Protein AF-A0A350IVT2-F1 (afdb_monomer)

Radius of gyration: 20.06 Å; Cα contacts (8 Å, |Δi|>4): 566; chains: 1; bounding box: 50×45×53 Å

pLDDT: mean 71.03, std 15.54, range [31.0, 95.56]

Mean predicted aligned error: 15.44 Å

Nearest PDB structures (foldseek):
  6w5v-assembly1_D  TM=5.282E-01  e=2.264E-02  Homo sapiens
  2f1e-assembly1_A  TM=5.354E-01  e=1.367E-01  Xanthomonas citri
  1tza-assembly1_A  TM=5.215E-01  e=1.732E-01  Shewanella oneidensis MR-1
  1tza-assembly1_B  TM=4.235E-01  e=5.060E-02  Shewanella oneidensis MR-1
  5hdw-assembly1_A  TM=3.625E-01  e=3.203E-01  Homo sapiens

Foldseek 3Di:
DKDKDKDKADDPDQDKFKFWLAKDKWFAAPVRHTDDAAAQAADGRADIDIDHPQFAIKMKMKMKPQCPQDHDTQKMWIQGPVRDIDIDGDDDDPDDPDPPNDVDHSVPMHMDMYIDTDDDPPPPPPQQAQPQKAKEKAADDAAEAQDKGKIKIKIFHQAQAFADCPVFWKKWKAWGPDHNGIDIDTDPVVPDDTAGHRGMDMDIDIGHHHNPDDWDKTKIKMATPNYPRHIYIDIHTYD

Structure (mmCIF, N/CA/C/O backbone):
data_AF-A0A350IVT2-F1
#
_entry.id   AF-A0A350IVT2-F1
#
loop_
_atom_site.group_PDB
_atom_site.id
_atom_site.type_symbol
_atom_site.label_atom_id
_atom_site.label_alt_id
_atom_site.label_comp_id
_atom_site.label_asym_id
_atom_site.label_entity_id
_atom_site.label_seq_id
_atom_site.pdbx_PDB_ins_code
_atom_site.Cartn_x
_atom_site.Cartn_y
_atom_site.Cartn_z
_atom_site.occupancy
_atom_site.B_iso_or_equiv
_atom_site.auth_seq_id
_atom_site.auth_comp_id
_atom_site.auth_asym_id
_atom_site.auth_atom_id
_atom_site.pdbx_PDB_model_num
ATOM 1 N N . GLY A 1 1 ? -13.891 12.936 -1.058 1.00 52.69 1 GLY A N 1
ATOM 2 C CA . GLY A 1 1 ? -12.906 13.650 -0.213 1.00 52.69 1 GLY A CA 1
ATOM 3 C C . GLY A 1 1 ? -13.077 13.285 1.245 1.00 52.69 1 GLY A C 1
ATOM 4 O O . GLY A 1 1 ? -13.888 12.408 1.523 1.00 52.69 1 GLY A O 1
ATOM 5 N N . SER A 1 2 ? -12.267 13.868 2.135 1.00 55.94 2 SER A N 1
ATOM 6 C CA . SER A 1 2 ? -11.874 13.171 3.371 1.00 55.94 2 SER A CA 1
ATOM 7 C C . SER A 1 2 ? -12.128 13.950 4.664 1.00 55.94 2 SER A C 1
ATOM 9 O O . SER A 1 2 ? -11.976 15.168 4.682 1.00 55.94 2 SER A O 1
ATOM 11 N N . GLU A 1 3 ? -12.438 13.232 5.744 1.00 65.06 3 GLU A N 1
ATOM 12 C CA . GLU A 1 3 ? -12.527 13.740 7.121 1.00 65.06 3 GLU A CA 1
ATOM 13 C C . GLU A 1 3 ? -11.536 12.992 8.027 1.00 65.06 3 GLU A C 1
ATOM 15 O O . GLU A 1 3 ? -11.288 11.799 7.828 1.00 65.06 3 GLU A O 1
ATOM 20 N N . TYR A 1 4 ? -10.955 13.691 9.007 1.00 65.25 4 TYR A N 1
ATOM 21 C CA . TYR A 1 4 ? -9.953 13.148 9.924 1.00 65.25 4 TYR A CA 1
ATOM 22 C C . TYR A 1 4 ? -10.413 13.242 11.378 1.00 65.25 4 TYR A C 1
ATOM 24 O O . TYR A 1 4 ? -10.786 14.307 11.861 1.00 65.25 4 TYR A O 1
ATOM 32 N N . PHE A 1 5 ? -10.270 12.139 12.106 1.00 70.25 5 PHE A N 1
ATOM 33 C CA . PHE A 1 5 ? -10.519 12.043 13.540 1.00 70.25 5 PHE A CA 1
ATOM 34 C C . PHE A 1 5 ? -9.245 11.595 14.243 1.00 70.25 5 PHE A C 1
ATOM 36 O O . PHE A 1 5 ? -8.491 10.785 13.705 1.00 70.25 5 PHE A O 1
ATOM 43 N N . GLY A 1 6 ? -8.985 12.116 15.440 1.00 64.06 6 GLY A N 1
ATOM 44 C CA . GLY A 1 6 ? -7.752 11.837 16.168 1.00 64.06 6 GLY A CA 1
ATOM 45 C C . GLY A 1 6 ? -7.983 11.594 17.651 1.00 64.06 6 GLY A C 1
ATOM 46 O O . GLY A 1 6 ? -8.906 12.153 18.241 1.00 64.06 6 GLY A O 1
ATOM 47 N N . ALA A 1 7 ? -7.129 10.771 18.252 1.00 64.56 7 ALA A N 1
ATOM 48 C CA . ALA A 1 7 ? -7.101 10.544 19.689 1.00 64.56 7 ALA A CA 1
ATOM 49 C C . ALA A 1 7 ? -5.708 10.158 20.175 1.00 64.56 7 ALA A C 1
ATOM 51 O O . ALA A 1 7 ? -4.862 9.733 19.392 1.00 64.56 7 ALA A O 1
ATOM 52 N N . THR A 1 8 ? -5.500 10.263 21.483 1.00 66.19 8 THR A N 1
ATOM 53 C CA . THR A 1 8 ? -4.233 9.923 22.128 1.00 66.19 8 THR A CA 1
ATOM 54 C C . THR A 1 8 ? -4.459 8.813 23.149 1.00 66.19 8 THR A C 1
ATOM 56 O O . THR A 1 8 ? -5.355 8.912 23.986 1.00 66.19 8 THR A O 1
ATOM 59 N N . VAL A 1 9 ? -3.645 7.761 23.084 1.00 66.38 9 VAL A N 1
ATOM 60 C CA . VAL A 1 9 ? -3.648 6.611 23.989 1.00 66.38 9 VAL A CA 1
ATOM 61 C C . VAL A 1 9 ? -2.390 6.646 24.841 1.00 66.38 9 VAL A C 1
ATOM 63 O O . VAL A 1 9 ? -1.272 6.568 24.335 1.00 66.38 9 VAL A O 1
ATOM 66 N N . SER A 1 10 ? -2.585 6.718 26.151 1.00 65.38 10 SER A N 1
ATOM 67 C CA . SER A 1 10 ? -1.511 6.678 27.142 1.00 65.38 10 SER A CA 1
ATOM 68 C C . SER A 1 10 ? -1.603 5.393 27.957 1.00 65.38 10 SER A C 1
ATOM 70 O O . SER A 1 10 ? -2.698 4.899 28.229 1.00 65.38 10 SER A O 1
ATOM 72 N N . LEU A 1 11 ? -0.460 4.876 28.401 1.00 64.88 11 LEU A N 1
ATOM 73 C CA . LEU A 1 11 ? -0.422 3.789 29.373 1.00 64.88 11 LEU A CA 1
ATOM 74 C C . LEU A 1 11 ? -0.928 4.261 30.739 1.00 64.88 11 LEU A C 1
ATOM 76 O O . LEU A 1 11 ? -0.386 5.197 31.320 1.00 64.88 11 LEU A O 1
ATOM 80 N N . GLY A 1 12 ? -1.957 3.588 31.255 1.00 63.94 12 GLY A N 1
ATOM 81 C CA . GLY A 1 12 ? -2.471 3.799 32.613 1.00 63.94 12 GLY A CA 1
ATOM 82 C C . GLY A 1 12 ? -1.804 2.922 33.680 1.00 63.94 12 GLY A C 1
ATOM 83 O O . GLY A 1 12 ? -2.096 3.080 34.863 1.00 63.94 12 GLY A O 1
ATOM 84 N N . SER A 1 13 ? -0.937 1.985 33.284 1.00 63.47 13 SER A N 1
ATOM 85 C CA . SER A 1 13 ? -0.243 1.044 34.172 1.00 63.47 13 SER A CA 1
ATOM 86 C C . SER A 1 13 ? 1.205 0.811 33.717 1.00 63.47 13 SER A C 1
ATOM 88 O O . SER A 1 13 ? 1.621 1.284 32.662 1.00 63.47 13 SER A O 1
ATOM 90 N N . SER A 1 14 ? 1.990 0.084 34.519 1.00 59.75 14 SER A N 1
ATOM 91 C CA . SER A 1 14 ? 3.377 -0.292 34.198 1.00 59.75 14 SER A CA 1
ATOM 92 C C . SER A 1 14 ? 3.497 -1.495 33.253 1.00 59.75 14 SER A C 1
ATOM 94 O O . SER A 1 14 ? 4.607 -1.865 32.870 1.00 59.75 14 SER A O 1
ATOM 96 N N . SER A 1 15 ? 2.381 -2.131 32.892 1.00 59.56 15 SER A N 1
ATOM 97 C CA . SER A 1 15 ? 2.355 -3.296 32.006 1.00 59.56 15 SER A CA 1
ATOM 98 C C . SER A 1 15 ? 2.425 -2.864 30.544 1.00 59.56 15 SER A C 1
ATOM 100 O O . SER A 1 15 ? 1.773 -1.901 30.157 1.00 59.56 15 SER A O 1
ATOM 102 N N . THR A 1 16 ? 3.183 -3.580 29.714 1.00 61.41 16 THR A N 1
ATOM 103 C CA . THR A 1 16 ? 3.244 -3.299 28.273 1.00 61.41 16 THR A CA 1
ATOM 104 C C . THR A 1 16 ? 1.882 -3.509 27.619 1.00 61.41 16 THR A C 1
ATOM 106 O O . THR A 1 16 ? 1.240 -4.533 27.851 1.00 61.41 16 THR A O 1
ATOM 109 N N . CYS A 1 17 ? 1.465 -2.560 26.781 1.00 60.09 17 CYS A N 1
ATOM 110 C CA . CYS A 1 17 ? 0.208 -2.613 26.037 1.00 60.09 17 CYS A CA 1
ATOM 111 C C . CYS A 1 17 ? 0.505 -2.704 24.540 1.00 60.09 17 CYS A C 1
ATOM 113 O O . CYS A 1 17 ? 1.296 -1.924 24.011 1.00 60.09 17 CYS A O 1
ATOM 115 N N . TRP A 1 18 ? -0.109 -3.671 23.862 1.00 61.34 18 TRP A N 1
ATOM 116 C CA . TRP A 1 18 ? 0.114 -3.915 22.442 1.00 61.34 18 TRP A CA 1
ATOM 117 C C . TRP A 1 18 ? -1.032 -3.344 21.606 1.00 61.34 18 TRP A C 1
ATOM 119 O O . TRP A 1 18 ? -2.196 -3.705 21.788 1.00 61.34 18 TRP A O 1
ATOM 129 N N . LEU A 1 19 ? -0.693 -2.458 20.673 1.00 64.56 19 LEU A N 1
ATOM 130 C CA . LEU A 1 19 ? -1.610 -1.902 19.689 1.00 64.56 19 LEU A CA 1
ATOM 131 C C . LEU A 1 19 ? -1.408 -2.622 18.347 1.00 64.56 19 LEU A C 1
ATOM 133 O O . LEU A 1 19 ? -0.273 -2.709 17.861 1.00 64.56 19 LEU A O 1
ATOM 137 N N . PRO A 1 20 ? -2.486 -3.128 17.728 1.00 59.03 20 PRO A N 1
ATOM 138 C CA . PRO A 1 20 ? -2.394 -3.902 16.505 1.00 59.03 20 PRO A CA 1
ATOM 139 C C . PRO A 1 20 ? -2.013 -2.992 15.340 1.00 59.03 20 PRO A C 1
ATOM 141 O O . PRO A 1 20 ? -2.364 -1.815 15.315 1.00 59.03 20 PRO A O 1
ATOM 144 N N . GLY A 1 21 ? -1.339 -3.553 14.338 1.00 55.50 21 GLY A N 1
ATOM 145 C CA . GLY A 1 21 ? -1.034 -2.814 13.112 1.00 55.50 21 GLY A CA 1
ATOM 146 C C . GLY A 1 21 ? -2.248 -2.561 12.208 1.00 55.50 21 GLY A C 1
ATOM 147 O O . GLY A 1 21 ? -2.212 -1.694 11.339 1.00 55.50 21 GLY A O 1
ATOM 148 N N . SER A 1 22 ? -3.336 -3.302 12.439 1.00 61.44 22 SER A N 1
ATOM 149 C CA . SER A 1 22 ? -4.592 -3.283 11.681 1.00 61.44 22 SER A CA 1
ATOM 150 C C . SER A 1 22 ? -5.815 -3.091 12.598 1.00 61.44 22 SER A C 1
ATOM 152 O O . SER A 1 22 ? -6.666 -3.980 12.692 1.00 61.44 22 SER A O 1
ATOM 154 N N . PRO A 1 23 ? -5.928 -1.969 13.333 1.00 66.00 23 PRO A N 1
ATOM 155 C CA . PRO A 1 23 ? -7.084 -1.744 14.196 1.00 66.00 23 PRO A CA 1
ATOM 156 C C . PRO A 1 23 ? -8.367 -1.628 13.358 1.00 66.00 23 PRO A C 1
ATOM 158 O O . PRO A 1 23 ? -8.420 -0.918 12.352 1.00 66.00 23 PRO A O 1
ATOM 161 N N . GLN A 1 24 ? -9.415 -2.323 13.795 1.00 72.56 24 GLN A N 1
ATOM 162 C CA . GLN A 1 24 ? -10.740 -2.245 13.182 1.00 72.56 24 GLN A CA 1
ATOM 163 C C . GLN A 1 24 ? -11.532 -1.104 13.819 1.00 72.56 24 GLN A C 1
ATOM 165 O O . GLN A 1 24 ? -11.495 -0.938 15.040 1.00 72.56 24 GLN A O 1
ATOM 170 N N . ALA A 1 25 ? -12.247 -0.332 12.999 1.00 76.06 25 ALA A N 1
ATOM 171 C CA . ALA A 1 25 ? -13.091 0.765 13.450 1.00 76.06 25 ALA A CA 1
ATOM 172 C C . ALA A 1 25 ? -14.561 0.448 13.180 1.00 76.06 25 ALA A C 1
ATOM 174 O O . ALA A 1 25 ? -14.928 -0.075 12.132 1.00 76.06 25 ALA A O 1
ATOM 175 N N . THR A 1 26 ? -15.411 0.808 14.130 1.00 79.88 26 THR A N 1
ATOM 176 C CA . THR A 1 26 ? -16.865 0.807 13.974 1.00 79.88 26 THR A CA 1
ATOM 177 C C . THR A 1 26 ? -17.380 2.221 14.185 1.00 79.88 26 THR A C 1
ATOM 179 O O . THR A 1 26 ? -16.836 2.970 14.998 1.00 79.88 26 THR A O 1
ATOM 182 N N . PHE A 1 27 ? -18.418 2.595 13.442 1.00 81.31 27 PHE A N 1
ATOM 183 C CA . PHE A 1 27 ? -18.922 3.964 13.383 1.00 81.31 27 PHE A CA 1
ATOM 184 C C . PHE A 1 27 ? -20.376 4.007 13.824 1.00 81.31 27 PHE A C 1
ATOM 186 O O . PHE A 1 27 ? -21.148 3.092 13.532 1.00 81.31 27 PHE A O 1
ATOM 193 N N . ALA A 1 28 ? -20.762 5.083 14.500 1.00 79.69 28 ALA A N 1
ATOM 194 C CA . ALA A 1 28 ? -22.141 5.328 14.887 1.00 79.69 28 ALA A CA 1
ATOM 195 C C . ALA A 1 28 ? -22.524 6.795 14.686 1.00 79.69 28 ALA A C 1
ATOM 197 O O . ALA A 1 28 ? -21.697 7.699 14.837 1.00 79.69 28 ALA A O 1
ATOM 198 N N . ASN A 1 29 ? -23.795 7.033 14.370 1.00 80.06 29 ASN A N 1
ATOM 199 C CA . ASN A 1 29 ? -24.372 8.375 14.330 1.00 80.06 29 ASN A CA 1
ATOM 200 C C . ASN A 1 29 ? -24.739 8.874 15.748 1.00 80.06 29 ASN A C 1
ATOM 202 O O . ASN A 1 29 ? -24.552 8.177 16.748 1.00 80.06 29 ASN A O 1
ATOM 206 N N . ALA A 1 30 ? -25.308 10.079 15.845 1.00 77.88 30 ALA A N 1
ATOM 207 C CA . ALA A 1 30 ? -25.683 10.689 17.127 1.00 77.88 30 ALA A CA 1
ATOM 208 C C . ALA A 1 30 ? -26.761 9.912 17.914 1.00 77.88 30 ALA A C 1
ATOM 210 O O . ALA A 1 30 ? -26.836 10.050 19.133 1.00 77.88 30 ALA A O 1
ATOM 211 N N . SER A 1 31 ? -27.575 9.084 17.246 1.00 80.69 31 SER A N 1
ATOM 212 C CA . SER A 1 31 ? -28.553 8.199 17.896 1.00 80.69 31 SER A CA 1
ATOM 213 C C . SER A 1 31 ? -27.966 6.848 18.318 1.00 80.69 31 SER A C 1
ATOM 215 O O . SER A 1 31 ? -28.698 6.009 18.839 1.00 80.69 31 SER A O 1
ATOM 217 N N . GLY A 1 32 ? -26.667 6.615 18.096 1.00 75.81 32 GLY A N 1
ATOM 218 C CA . GLY A 1 32 ? -26.006 5.337 18.368 1.00 75.81 32 GLY A CA 1
ATOM 219 C C . GLY A 1 32 ? -26.277 4.260 17.314 1.00 75.81 32 GLY A C 1
ATOM 220 O O . GLY A 1 32 ? -25.958 3.095 17.532 1.00 75.81 32 GLY A O 1
ATOM 221 N N . THR A 1 33 ? -26.868 4.621 16.174 1.00 80.25 33 THR A N 1
ATOM 222 C CA . THR A 1 33 ? -27.116 3.695 15.066 1.00 80.25 33 THR A CA 1
ATOM 223 C C . THR A 1 33 ? -25.805 3.417 14.327 1.00 80.25 33 THR A C 1
ATOM 225 O O . THR A 1 33 ? -25.130 4.383 13.954 1.00 80.25 33 THR A O 1
ATOM 228 N N . PRO A 1 34 ? -25.448 2.142 14.081 1.00 78.50 34 PRO A N 1
ATOM 229 C CA . PRO A 1 34 ? -24.250 1.795 13.327 1.00 78.50 34 PRO A CA 1
ATOM 230 C C . PRO A 1 34 ? -24.260 2.388 11.914 1.00 78.50 34 PRO A C 1
ATOM 232 O O . PRO A 1 34 ? -25.269 2.310 11.211 1.00 78.50 34 PRO A O 1
ATOM 235 N N . ILE A 1 35 ? -23.125 2.942 11.495 1.00 78.25 35 ILE A N 1
ATOM 236 C CA . ILE A 1 35 ? -22.852 3.355 10.117 1.00 78.25 35 ILE A CA 1
ATOM 237 C C . ILE A 1 35 ? -21.869 2.338 9.541 1.00 78.25 35 ILE A C 1
ATOM 239 O O . ILE A 1 35 ? -20.803 2.102 10.111 1.00 78.25 35 ILE A O 1
ATOM 243 N N . VAL A 1 36 ? -22.234 1.720 8.421 1.00 78.56 36 VAL A N 1
ATOM 244 C CA . VAL A 1 36 ? -21.360 0.770 7.730 1.00 78.56 36 VAL A CA 1
ATOM 245 C C . VAL A 1 36 ? -20.452 1.555 6.796 1.00 78.56 36 VAL A C 1
ATOM 247 O O . VAL A 1 36 ? -20.926 2.194 5.862 1.00 78.56 36 VAL A O 1
ATOM 250 N N . ILE A 1 37 ? -19.154 1.507 7.074 1.00 76.00 37 ILE A N 1
ATOM 251 C CA . ILE A 1 37 ? -18.099 2.090 6.247 1.00 76.00 37 ILE A CA 1
ATOM 252 C C . ILE A 1 37 ? -17.067 0.989 6.067 1.00 76.00 37 ILE A C 1
ATOM 254 O O . ILE A 1 37 ? -16.640 0.386 7.055 1.00 76.00 37 ILE A O 1
ATOM 258 N N . ALA A 1 38 ? -16.694 0.690 4.827 1.00 72.31 38 ALA A N 1
ATOM 259 C CA . ALA A 1 38 ? -15.697 -0.338 4.575 1.00 72.31 38 ALA A CA 1
ATOM 260 C C . ALA A 1 38 ? -14.317 0.158 5.026 1.00 72.31 38 ALA A C 1
ATOM 262 O O . ALA A 1 38 ? -13.971 1.323 4.826 1.00 72.31 38 ALA A O 1
ATOM 263 N N . ALA A 1 39 ? -13.499 -0.711 5.619 1.00 65.69 39 ALA A N 1
ATOM 264 C CA . ALA A 1 39 ? -12.079 -0.404 5.733 1.00 65.69 39 ALA A CA 1
ATOM 265 C C . ALA A 1 39 ? -11.533 -0.239 4.314 1.00 65.69 39 ALA A C 1
ATOM 267 O O . ALA A 1 39 ? -11.861 -1.039 3.436 1.00 65.69 39 ALA A O 1
ATOM 268 N N . ILE A 1 40 ? -10.704 0.776 4.074 1.00 62.06 40 ILE A N 1
ATOM 269 C CA . ILE A 1 40 ? -9.947 0.837 2.837 1.00 62.06 40 ILE A CA 1
ATOM 270 C C . ILE A 1 40 ? -9.103 -0.426 2.817 1.00 62.06 40 ILE A C 1
ATOM 272 O O . ILE A 1 40 ? -8.276 -0.678 3.705 1.00 62.06 40 ILE A O 1
ATOM 276 N N . SER A 1 41 ? -9.403 -1.277 1.847 1.00 41.09 41 SER A N 1
ATOM 277 C CA . SER A 1 41 ? -8.684 -2.522 1.760 1.00 41.09 41 SER A CA 1
ATOM 278 C C . SER A 1 41 ? -7.237 -2.190 1.456 1.00 41.09 41 SER A C 1
ATOM 280 O O . SER A 1 41 ? -6.926 -1.541 0.456 1.00 41.09 41 SER A O 1
ATOM 282 N N . GLY A 1 42 ? -6.365 -2.585 2.378 1.00 39.31 42 GLY A N 1
ATOM 283 C CA . GLY A 1 42 ? -4.950 -2.449 2.165 1.00 39.31 42 GLY A CA 1
ATOM 284 C C . GLY A 1 42 ? -4.353 -1.046 2.319 1.00 39.31 42 GLY A C 1
ATOM 285 O O . GLY A 1 42 ? -3.345 -0.702 1.700 1.00 39.31 42 GLY A O 1
ATOM 286 N N . ALA A 1 43 ? -4.929 -0.221 3.189 1.00 42.25 43 ALA A N 1
ATOM 287 C CA . ALA A 1 43 ? -4.154 0.876 3.754 1.00 42.25 43 ALA A CA 1
ATOM 288 C C . ALA A 1 43 ? -2.846 0.364 4.391 1.00 42.25 43 ALA A C 1
ATOM 290 O O . ALA A 1 43 ? -2.821 -0.768 4.886 1.00 42.25 43 ALA A O 1
ATOM 291 N N . PRO A 1 44 ? -1.784 1.195 4.446 1.00 42.75 44 PRO A N 1
ATOM 292 C CA . PRO A 1 44 ? -0.590 0.861 5.208 1.00 42.75 44 PRO A CA 1
ATOM 293 C C . PRO A 1 44 ? -0.999 0.471 6.626 1.00 42.75 44 PRO A C 1
ATOM 295 O O . PRO A 1 44 ? -1.543 1.284 7.377 1.00 42.75 44 PRO A O 1
ATOM 298 N N . LEU A 1 45 ? -0.747 -0.791 6.974 1.00 47.53 45 LEU A N 1
ATOM 299 C CA . LEU A 1 45 ? -0.836 -1.230 8.353 1.00 47.53 45 LEU A CA 1
ATOM 300 C C . LEU A 1 45 ? 0.142 -0.373 9.146 1.00 47.53 45 LEU A C 1
ATOM 302 O O . LEU A 1 45 ? 1.305 -0.217 8.764 1.00 47.53 45 LEU A O 1
ATOM 306 N N . SER A 1 46 ? -0.334 0.202 10.243 1.00 49.53 46 SER A N 1
ATOM 307 C CA . SER A 1 46 ? 0.582 0.812 11.199 1.00 49.53 46 SER A CA 1
ATOM 308 C C . SER A 1 46 ? 1.532 -0.285 11.671 1.00 49.53 46 SER A C 1
ATOM 310 O O . SER A 1 46 ? 1.114 -1.436 11.813 1.00 49.53 46 SER A O 1
ATOM 312 N N . GLN A 1 47 ? 2.812 0.008 11.901 1.00 53.69 47 GLN A N 1
ATOM 313 C CA . GLN A 1 47 ? 3.624 -0.994 12.591 1.00 53.69 47 GLN A CA 1
ATOM 314 C C . GLN A 1 47 ? 2.977 -1.266 13.955 1.00 53.69 47 GLN A C 1
ATOM 316 O O . GLN A 1 47 ? 2.549 -0.307 14.604 1.00 53.69 47 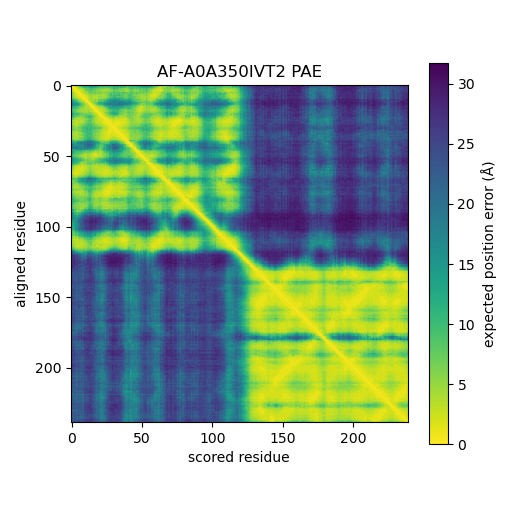GLN A O 1
ATOM 321 N N . PRO A 1 48 ? 2.849 -2.536 14.387 1.00 58.19 48 PRO A N 1
ATOM 322 C CA . PRO A 1 48 ? 2.321 -2.832 15.706 1.00 58.19 48 PRO A CA 1
ATOM 323 C C . PRO A 1 48 ? 3.111 -2.052 16.754 1.00 58.19 48 PRO A C 1
ATOM 325 O O . PRO A 1 48 ? 4.336 -2.156 16.827 1.00 58.19 48 PRO A O 1
ATOM 328 N N . VAL A 1 49 ? 2.414 -1.247 17.546 1.00 62.16 49 VAL A N 1
ATOM 329 C CA . VAL A 1 49 ? 3.051 -0.404 18.555 1.00 62.16 49 VAL A CA 1
ATOM 330 C C . VAL A 1 49 ? 2.981 -1.133 19.882 1.00 62.16 49 VAL A C 1
ATOM 332 O O . VAL A 1 49 ? 1.901 -1.474 20.354 1.00 62.16 49 VAL A O 1
ATOM 335 N N . THR A 1 50 ? 4.128 -1.322 20.526 1.00 64.69 50 THR A N 1
ATOM 336 C CA . THR A 1 50 ? 4.152 -1.707 21.939 1.00 64.69 50 THR A CA 1
ATOM 337 C C . THR A 1 50 ? 4.336 -0.448 22.766 1.00 64.69 50 THR A C 1
ATOM 339 O O . THR A 1 50 ? 5.396 0.171 22.735 1.00 64.69 50 THR A O 1
ATOM 342 N N . LEU A 1 51 ? 3.299 -0.058 23.498 1.00 64.25 51 LEU A N 1
ATOM 343 C CA . LEU A 1 51 ? 3.413 0.963 24.521 1.00 64.25 51 LEU A CA 1
ATOM 344 C C . LEU A 1 51 ? 4.103 0.350 25.741 1.00 64.25 51 LEU A C 1
ATOM 346 O O . LEU A 1 51 ? 3.697 -0.703 26.243 1.00 64.25 51 LEU A O 1
ATOM 350 N N . SER A 1 52 ? 5.124 1.037 26.243 1.00 64.50 52 SER A N 1
ATOM 351 C CA . SER A 1 52 ? 5.800 0.739 27.506 1.00 64.50 52 SER A CA 1
ATOM 352 C C . SER A 1 52 ? 5.969 2.023 28.324 1.00 64.50 52 SER A C 1
ATOM 354 O O . SER A 1 52 ? 5.746 3.114 27.806 1.00 64.50 52 SER A O 1
ATOM 356 N N . ALA A 1 53 ? 6.389 1.924 29.587 1.00 61.00 53 ALA A N 1
ATOM 357 C CA . ALA A 1 53 ? 6.582 3.096 30.448 1.00 61.00 53 ALA A CA 1
ATOM 358 C C . ALA A 1 53 ? 7.571 4.153 29.887 1.00 61.00 53 ALA A C 1
ATOM 360 O O . ALA A 1 53 ? 7.553 5.286 30.359 1.00 61.00 53 ALA A O 1
ATOM 361 N N . GLY A 1 54 ? 8.411 3.801 28.900 1.00 58.12 54 GLY A N 1
ATOM 362 C CA . GLY A 1 54 ? 9.314 4.727 28.191 1.00 58.12 54 GLY A CA 1
ATOM 363 C C . GLY A 1 54 ? 8.793 5.232 26.838 1.00 58.12 54 GLY A C 1
ATOM 364 O O . GLY A 1 54 ? 9.223 6.274 26.353 1.00 58.12 54 GLY A O 1
ATOM 365 N N . THR A 1 55 ? 7.816 4.543 26.249 1.00 58.88 55 THR A N 1
ATOM 366 C CA . THR A 1 55 ? 7.232 4.885 24.949 1.00 58.88 55 THR A CA 1
ATOM 367 C C . THR A 1 55 ? 6.110 5.891 25.194 1.00 58.88 55 THR A C 1
ATOM 369 O O . THR A 1 55 ? 5.077 5.536 25.758 1.00 58.88 55 THR A O 1
ATOM 372 N N . GLY A 1 56 ? 6.318 7.162 24.842 1.00 63.41 56 GLY A N 1
ATOM 373 C CA . GLY A 1 56 ? 5.311 8.218 25.005 1.00 63.41 56 GLY A CA 1
ATOM 374 C C . GLY A 1 56 ? 3.935 7.865 24.404 1.00 63.41 56 GLY A C 1
ATOM 375 O O . GLY A 1 56 ? 3.783 6.869 23.695 1.00 63.41 56 GLY A O 1
ATOM 376 N N . PRO A 1 57 ? 2.897 8.674 24.665 1.00 68.00 57 PRO A N 1
ATOM 377 C CA . PRO A 1 57 ? 1.520 8.304 24.338 1.00 68.00 57 PRO A CA 1
ATOM 378 C C . PRO A 1 57 ? 1.292 8.147 22.827 1.00 68.00 57 PRO A C 1
ATOM 380 O O . PRO A 1 57 ? 1.595 9.066 22.075 1.00 68.00 57 PRO A O 1
ATOM 383 N N . ALA A 1 58 ? 0.713 7.033 22.369 1.00 68.38 58 ALA A N 1
ATOM 384 C CA . ALA A 1 58 ? 0.394 6.824 20.954 1.00 68.38 58 ALA A CA 1
ATOM 385 C C . ALA A 1 58 ? -0.712 7.773 20.474 1.00 68.38 58 ALA A C 1
ATOM 387 O O . ALA A 1 58 ? -1.720 7.964 21.142 1.00 68.38 58 ALA A O 1
ATOM 388 N N . SER A 1 59 ? -0.559 8.321 19.277 1.00 69.38 59 SER A N 1
ATOM 389 C CA . SER A 1 59 ? -1.605 9.015 18.529 1.00 69.38 59 SER A CA 1
ATOM 390 C C . SER A 1 59 ? -2.288 8.046 17.571 1.00 69.38 59 SER A C 1
ATOM 392 O O . SER A 1 59 ? -1.625 7.308 16.846 1.00 69.38 59 SER A O 1
ATOM 394 N N . ILE A 1 60 ? -3.613 8.076 17.545 1.00 70.06 60 ILE A N 1
ATOM 395 C CA . ILE A 1 60 ? -4.452 7.342 16.605 1.00 70.06 60 ILE A CA 1
ATOM 396 C C . ILE A 1 60 ? -5.137 8.353 15.697 1.00 70.06 60 ILE A C 1
ATOM 398 O O . ILE A 1 60 ? -5.674 9.350 16.177 1.00 70.06 60 ILE A O 1
ATOM 402 N N . ARG A 1 61 ? -5.138 8.089 14.391 1.00 71.19 61 ARG A N 1
ATOM 403 C CA . ARG A 1 61 ? -5.831 8.879 13.373 1.00 71.19 61 ARG A CA 1
ATOM 404 C C . ARG A 1 61 ? -6.752 7.973 12.568 1.00 71.19 61 ARG A C 1
ATOM 406 O O . ARG A 1 61 ? -6.304 6.956 12.059 1.00 71.19 61 ARG A O 1
ATOM 413 N N . VAL A 1 62 ? -8.008 8.362 12.408 1.00 71.44 62 VAL A N 1
ATOM 414 C CA . VAL A 1 62 ? -8.964 7.724 11.499 1.00 71.44 62 VAL A CA 1
ATOM 415 C C . VAL A 1 62 ? -9.249 8.701 10.372 1.00 71.44 62 VAL A C 1
ATOM 417 O O . VAL A 1 62 ? -9.610 9.843 10.638 1.00 71.44 62 VAL A O 1
ATOM 420 N N . GLN A 1 63 ? -9.072 8.279 9.127 1.00 73.94 63 GLN A N 1
ATOM 421 C CA . GLN A 1 63 ? -9.489 9.041 7.955 1.00 73.94 63 GLN A CA 1
ATOM 422 C C . GLN A 1 63 ? -10.655 8.318 7.298 1.00 73.94 63 GLN A C 1
ATOM 424 O O . GLN A 1 63 ? -10.552 7.120 7.053 1.00 73.94 63 GLN A O 1
ATOM 429 N N . ILE A 1 64 ? -11.720 9.044 6.975 1.00 72.38 64 ILE A N 1
ATOM 430 C CA . ILE A 1 64 ? -12.844 8.542 6.179 1.00 72.38 64 ILE A CA 1
ATOM 431 C C . ILE A 1 64 ? -12.844 9.292 4.850 1.00 72.38 64 ILE A C 1
ATOM 433 O O . ILE A 1 64 ? -12.768 10.517 4.849 1.00 72.38 64 ILE A O 1
ATOM 437 N N . SER A 1 65 ? -12.919 8.574 3.734 1.00 68.94 65 SER A N 1
ATOM 438 C CA . SER A 1 65 ? -12.999 9.121 2.377 1.00 68.94 65 SER A CA 1
ATOM 439 C C . SER A 1 65 ? -14.388 8.876 1.781 1.00 68.94 65 SER A C 1
ATOM 441 O O . SER A 1 65 ? -15.072 7.929 2.156 1.00 68.94 65 SER A O 1
ATOM 443 N N . ASP A 1 66 ? -14.790 9.746 0.853 1.00 65.50 66 ASP A N 1
ATOM 444 C CA . ASP A 1 66 ? -16.016 9.645 0.036 1.00 65.50 66 ASP A CA 1
ATOM 445 C C . ASP A 1 66 ? -17.308 9.552 0.862 1.00 65.50 66 ASP A C 1
ATOM 447 O O . ASP A 1 66 ? -18.274 8.871 0.540 1.00 65.50 66 ASP A O 1
ATOM 451 N N . TYR A 1 67 ? -17.319 10.327 1.948 1.00 67.19 67 TYR A N 1
ATOM 452 C CA . TYR A 1 67 ? -18.301 10.251 3.026 1.00 67.19 67 TYR A CA 1
ATOM 453 C C . TYR A 1 67 ? -19.573 11.100 2.829 1.00 67.19 67 TYR A C 1
ATOM 455 O O . TYR A 1 67 ? -20.466 11.055 3.671 1.00 67.19 67 TYR A O 1
ATOM 463 N N . ALA A 1 68 ? -19.688 11.891 1.753 1.00 64.38 68 ALA A N 1
ATOM 464 C CA . ALA A 1 68 ? -20.732 12.922 1.618 1.00 64.38 68 ALA A CA 1
ATOM 465 C C . ALA A 1 68 ? -22.174 12.372 1.605 1.00 64.38 68 ALA A C 1
ATOM 467 O O . ALA A 1 68 ? -23.115 13.091 1.937 1.00 64.38 68 ALA A O 1
ATOM 468 N N . ALA A 1 69 ? -22.349 11.102 1.237 1.00 66.56 69 ALA A N 1
ATOM 469 C CA . ALA A 1 69 ? -23.637 10.413 1.239 1.00 66.56 69 ALA A CA 1
ATOM 470 C C . ALA A 1 69 ? -23.951 9.677 2.563 1.00 66.56 69 ALA A C 1
ATOM 472 O 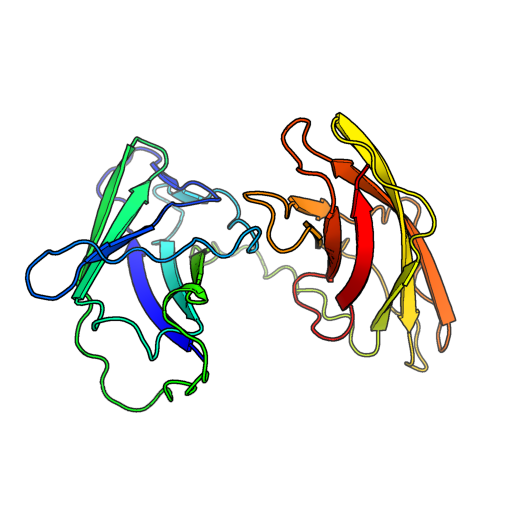O . ALA A 1 69 ? -25.020 9.074 2.680 1.00 66.56 69 ALA A O 1
ATOM 473 N N . LEU A 1 70 ? -23.047 9.702 3.554 1.00 68.06 70 LEU A N 1
ATOM 474 C CA . LEU A 1 70 ? -23.240 9.059 4.856 1.00 68.06 70 LEU A CA 1
ATOM 475 C C . LEU A 1 70 ? -23.895 9.999 5.883 1.00 68.06 70 LEU A C 1
ATOM 477 O O . LEU A 1 70 ? -23.677 11.213 5.852 1.00 68.06 70 LEU A O 1
ATOM 481 N N . PRO A 1 71 ? -24.652 9.456 6.857 1.00 71.75 71 PRO A N 1
ATOM 482 C CA . PRO A 1 71 ? -25.011 10.200 8.058 1.00 71.75 71 PRO A CA 1
ATOM 483 C C . PRO A 1 71 ? -23.755 10.705 8.792 1.00 71.75 71 PRO A C 1
ATOM 485 O O . PRO A 1 71 ? -22.745 9.998 8.803 1.00 71.75 71 PRO A O 1
ATOM 488 N N . PRO A 1 72 ? -23.813 11.865 9.474 1.00 74.81 72 PRO A N 1
ATOM 489 C CA . PRO A 1 72 ? -22.690 12.352 10.268 1.00 74.81 72 PRO A CA 1
ATOM 490 C C . PRO A 1 72 ? -22.241 11.328 11.316 1.00 74.81 72 PRO A C 1
ATOM 492 O O . PRO A 1 72 ? -23.051 10.838 12.114 1.00 74.81 72 PRO A O 1
ATOM 495 N N . VAL A 1 73 ? -20.942 11.030 11.332 1.00 75.38 73 VAL A N 1
ATOM 496 C CA . VAL A 1 73 ? -20.320 10.171 12.344 1.00 75.38 73 VAL A CA 1
ATOM 497 C C . VAL A 1 73 ? -20.243 10.946 13.660 1.00 75.38 73 VAL A C 1
ATOM 499 O O . VAL A 1 73 ? -19.687 12.037 13.714 1.00 75.38 73 VAL A O 1
ATOM 502 N N . ALA A 1 74 ? -20.800 10.385 14.734 1.00 76.44 74 ALA A N 1
ATOM 503 C CA . ALA A 1 74 ? -20.781 10.981 16.075 1.00 76.44 74 ALA A CA 1
ATOM 504 C C . ALA A 1 74 ? -19.989 10.143 17.094 1.00 76.44 74 ALA A C 1
ATOM 506 O O . ALA A 1 74 ? -19.639 10.626 18.174 1.00 76.44 74 ALA A O 1
ATOM 507 N N . GLY A 1 75 ? -19.689 8.887 16.762 1.00 75.00 75 GLY A N 1
ATOM 508 C CA . GLY A 1 75 ? -18.882 8.001 17.588 1.00 75.00 75 GLY A CA 1
ATOM 509 C C . GLY A 1 75 ? -18.075 7.026 16.745 1.00 75.00 75 GLY A C 1
ATOM 510 O O . GLY A 1 75 ? -18.558 6.525 15.729 1.00 75.00 75 GLY A O 1
ATOM 511 N N . ILE A 1 76 ? -16.852 6.757 17.196 1.00 79.81 76 ILE A N 1
ATOM 512 C CA . ILE A 1 76 ? -15.961 5.749 16.621 1.00 79.81 76 ILE A CA 1
ATOM 513 C C . ILE A 1 76 ? -15.549 4.812 17.755 1.00 79.81 76 ILE A C 1
ATOM 515 O O . ILE A 1 76 ? -15.183 5.277 18.831 1.00 79.81 76 ILE A O 1
ATOM 519 N N . SER A 1 77 ? -15.596 3.503 17.535 1.00 79.06 77 SER A N 1
ATOM 520 C CA . SER A 1 77 ? -15.036 2.516 18.461 1.00 79.06 77 SER A CA 1
ATOM 521 C C . SER A 1 77 ? -13.980 1.691 17.747 1.00 79.06 77 SER A C 1
ATOM 523 O O . SER A 1 77 ? -14.244 1.125 16.687 1.00 79.06 77 SER A O 1
ATOM 525 N N . LEU A 1 78 ? -12.791 1.635 18.337 1.00 72.19 78 LEU A N 1
ATOM 526 C CA . LEU A 1 78 ? -11.638 0.911 17.822 1.00 72.19 78 LEU A CA 1
ATOM 527 C C . LEU A 1 78 ? -11.396 -0.337 18.655 1.00 72.19 78 LEU A C 1
ATOM 529 O O . LEU A 1 78 ? -11.264 -0.231 19.872 1.00 72.19 78 LEU A O 1
ATOM 533 N N . THR A 1 79 ? -11.279 -1.492 18.011 1.00 69.12 79 THR A N 1
ATOM 534 C CA . THR A 1 79 ? -10.877 -2.723 18.698 1.00 69.12 79 THR A CA 1
ATOM 535 C C . THR A 1 79 ? -9.356 -2.824 18.716 1.00 69.12 79 THR A C 1
ATOM 537 O O . THR A 1 79 ? -8.703 -2.825 17.669 1.00 69.12 79 THR A O 1
ATOM 540 N N . LEU A 1 80 ? -8.795 -2.875 19.922 1.00 66.12 80 LEU A N 1
ATOM 541 C CA . LEU A 1 80 ? -7.370 -3.036 20.171 1.00 66.12 80 LEU A CA 1
ATOM 542 C C . LEU A 1 80 ? -6.989 -4.523 20.179 1.00 66.12 80 LEU A C 1
ATOM 544 O O . LEU A 1 80 ? -7.831 -5.418 20.149 1.00 66.12 80 LEU A O 1
ATOM 548 N N . GLY A 1 81 ? -5.688 -4.793 20.187 1.00 54.91 81 GLY A N 1
ATOM 549 C CA . GLY A 1 81 ? -5.134 -6.124 19.963 1.00 54.91 81 GLY A CA 1
ATOM 550 C C . GLY A 1 81 ? -5.351 -7.110 21.112 1.00 54.91 81 GLY A C 1
ATOM 551 O O . GLY A 1 81 ? -5.246 -8.316 20.914 1.00 54.91 81 GLY A O 1
ATOM 552 N N . ASP A 1 82 ? -5.694 -6.600 22.292 1.00 59.00 82 ASP A N 1
ATOM 553 C CA . ASP A 1 82 ? -6.127 -7.361 23.466 1.00 59.00 82 ASP A CA 1
ATOM 554 C C . ASP A 1 82 ? -7.654 -7.582 23.512 1.00 59.00 82 ASP A C 1
ATOM 556 O O . ASP A 1 82 ? -8.174 -8.147 24.474 1.00 59.00 82 ASP A O 1
ATOM 560 N N . GLY A 1 83 ? -8.384 -7.136 22.483 1.00 60.47 83 GLY A N 1
ATOM 561 C CA . GLY A 1 83 ? -9.844 -7.198 22.404 1.00 60.47 83 GLY A CA 1
ATOM 562 C C . GLY A 1 83 ? -10.567 -6.082 23.163 1.00 60.47 83 GLY A C 1
ATOM 563 O O . GLY A 1 83 ? -11.799 -6.054 23.163 1.00 60.47 83 GLY A O 1
ATOM 564 N N . SER A 1 84 ? -9.845 -5.154 23.799 1.00 66.75 84 SER A N 1
ATOM 565 C CA . SER A 1 84 ? -10.451 -3.969 24.408 1.00 66.75 84 SER A CA 1
ATOM 566 C C . SER A 1 84 ? -10.939 -2.982 23.340 1.00 66.75 84 SER A C 1
ATOM 568 O O . SER A 1 84 ? -10.445 -2.961 22.212 1.00 66.75 84 SER A O 1
ATOM 570 N N . ASN A 1 85 ? -11.936 -2.163 23.687 1.00 68.50 85 ASN A N 1
ATOM 571 C CA . ASN A 1 85 ? -12.479 -1.147 22.788 1.00 68.50 85 ASN A CA 1
ATOM 572 C C . ASN A 1 85 ? -12.114 0.257 23.268 1.00 68.50 85 ASN A C 1
ATOM 574 O O . ASN A 1 85 ? -12.432 0.645 24.394 1.00 68.50 85 ASN A O 1
ATOM 578 N N . LEU A 1 86 ? -11.502 1.037 22.383 1.00 70.12 86 LEU A N 1
ATOM 579 C CA . LEU A 1 86 ? -11.259 2.457 22.578 1.00 70.12 86 LEU A CA 1
ATOM 580 C C . LEU A 1 86 ? -12.358 3.261 21.881 1.00 70.12 86 LEU A C 1
ATOM 582 O O . LEU A 1 86 ? -12.442 3.293 20.654 1.00 70.12 86 LEU A O 1
ATOM 586 N N . GLY A 1 87 ? -13.188 3.938 22.672 1.00 70.12 87 GLY A N 1
ATOM 587 C CA . GLY A 1 87 ? -14.206 4.850 22.161 1.00 70.12 87 GLY A CA 1
ATOM 588 C C . GLY A 1 87 ? -13.637 6.245 21.911 1.00 70.12 87 GLY A C 1
ATOM 589 O O . GLY A 1 87 ? -13.163 6.896 22.840 1.00 70.12 87 GLY A O 1
ATOM 590 N N . LEU A 1 88 ? -13.738 6.731 20.677 1.00 67.94 88 LEU A N 1
ATOM 591 C CA . LEU A 1 88 ? -13.467 8.118 20.320 1.00 67.94 88 LEU A CA 1
ATOM 592 C C . LEU A 1 88 ? -14.794 8.863 20.205 1.00 67.94 88 LEU A C 1
ATOM 594 O O . LEU A 1 88 ? -15.663 8.511 19.401 1.00 67.94 88 LEU A O 1
ATOM 598 N N . ARG A 1 89 ? -14.951 9.915 21.009 1.00 63.72 89 ARG A N 1
ATOM 599 C CA . ARG A 1 89 ? -16.041 10.870 20.811 1.00 63.72 89 ARG A CA 1
ATOM 600 C C . ARG A 1 89 ? -15.638 11.830 19.708 1.00 63.72 89 ARG A C 1
ATOM 602 O O . ARG A 1 89 ? -14.656 12.554 19.849 1.00 63.72 89 ARG A O 1
ATOM 609 N N . VAL A 1 90 ? -16.418 11.839 18.635 1.00 63.81 90 VAL A N 1
ATOM 610 C CA . VAL A 1 90 ? -16.259 12.816 17.566 1.00 63.81 90 VAL A CA 1
ATOM 611 C C . VAL A 1 90 ? -16.878 14.120 18.058 1.00 63.81 90 VAL A C 1
ATOM 613 O O . VAL A 1 90 ? -18.097 14.240 18.173 1.00 63.81 90 VAL A O 1
ATOM 616 N N . ALA A 1 91 ? -16.035 15.082 18.430 1.00 50.56 91 ALA A N 1
ATOM 617 C CA . ALA A 1 91 ? -16.499 16.453 18.585 1.00 50.56 91 ALA A CA 1
ATOM 618 C C . ALA A 1 91 ? -16.825 17.006 17.185 1.00 50.56 91 ALA A C 1
ATOM 620 O O . ALA A 1 91 ? -16.089 16.695 16.247 1.00 50.56 91 ALA A O 1
ATOM 621 N N . PRO A 1 92 ? -17.881 17.824 17.015 1.00 45.25 92 PRO A N 1
ATOM 622 C CA . PRO A 1 92 ? -18.096 18.529 15.757 1.00 45.25 92 PRO A CA 1
ATOM 623 C C . PRO A 1 92 ? -16.831 19.330 15.437 1.00 45.25 92 PRO A C 1
ATOM 625 O O . PRO A 1 92 ? -16.390 20.127 16.270 1.00 45.25 92 PRO A O 1
ATOM 628 N N . ALA A 1 93 ? -16.213 19.083 14.281 1.00 44.00 93 ALA A N 1
ATOM 629 C CA . ALA A 1 93 ? -14.985 19.770 13.909 1.00 44.00 93 ALA A CA 1
ATOM 630 C C . ALA A 1 93 ? -15.211 21.298 13.907 1.00 44.00 93 ALA A C 1
ATOM 632 O O . ALA A 1 93 ? -16.221 21.760 13.363 1.00 44.00 93 ALA A O 1
ATOM 633 N N . PRO A 1 94 ? -14.300 22.112 14.477 1.00 33.47 94 PRO A N 1
ATOM 634 C CA . PRO A 1 94 ? -14.259 23.525 14.145 1.00 33.47 94 PRO A CA 1
ATOM 635 C C . PRO A 1 94 ? -13.917 23.616 12.654 1.00 33.47 94 PRO A C 1
ATOM 637 O O . PRO A 1 94 ? -12.880 23.142 12.201 1.00 33.47 94 PRO A O 1
ATOM 640 N N . SER A 1 95 ? -14.852 24.153 11.883 1.00 45.88 95 SER A N 1
ATOM 641 C CA . SER A 1 95 ? -14.774 24.348 10.439 1.00 45.88 95 SER A CA 1
ATOM 642 C C . SER A 1 95 ? -13.425 24.934 9.987 1.00 45.88 95 SER A C 1
ATOM 644 O O . SER A 1 95 ? -13.186 26.114 10.237 1.00 45.88 95 SER A O 1
ATOM 646 N N . SER A 1 96 ? -12.592 24.163 9.277 1.00 34.44 96 SER A N 1
ATOM 647 C CA . SER A 1 96 ? -11.624 24.712 8.300 1.00 34.44 96 SER A CA 1
ATOM 648 C C . SER A 1 96 ? -10.912 23.672 7.429 1.00 34.44 96 SER A C 1
ATOM 650 O O . SER A 1 96 ? -10.510 24.025 6.322 1.00 34.44 96 SER A O 1
ATOM 652 N N . ASP A 1 97 ? -10.799 22.407 7.839 1.00 36.41 97 ASP A N 1
ATOM 653 C CA . ASP A 1 97 ? -10.224 21.383 6.958 1.00 36.41 97 ASP A CA 1
ATOM 654 C C . ASP A 1 97 ? -11.322 20.821 6.061 1.00 36.41 97 ASP A C 1
ATOM 656 O O . ASP A 1 97 ? -12.160 20.012 6.448 1.00 36.41 97 ASP A O 1
ATOM 660 N N . SER A 1 98 ? -11.362 21.402 4.867 1.00 36.72 98 SER A N 1
ATOM 661 C CA . SER A 1 98 ? -12.389 21.228 3.852 1.00 36.72 98 SER A CA 1
ATOM 662 C C . SER A 1 98 ? -12.725 19.755 3.630 1.00 36.72 98 SER A C 1
ATOM 664 O O . SER A 1 98 ? -11.915 18.994 3.101 1.00 36.72 98 SER A O 1
ATOM 666 N N . ALA A 1 99 ? -13.967 19.404 3.965 1.00 39.78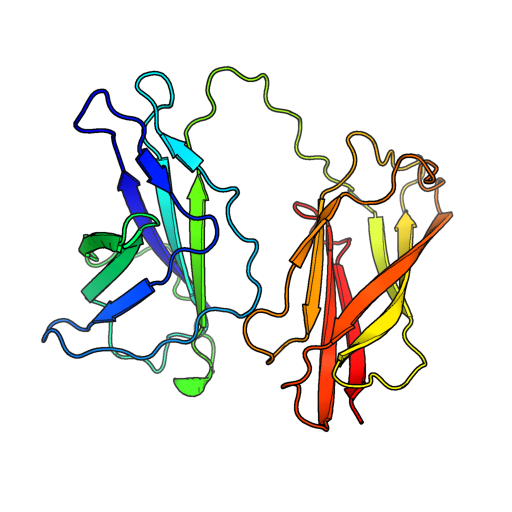 99 ALA A N 1
ATOM 667 C CA . ALA A 1 99 ? -14.684 18.266 3.425 1.00 39.78 99 ALA A CA 1
ATOM 668 C C . ALA A 1 99 ? -14.508 18.265 1.905 1.00 39.78 99 ALA A C 1
ATOM 670 O O . ALA A 1 99 ? -15.161 19.024 1.187 1.00 39.78 99 ALA A O 1
ATOM 671 N N . GLY A 1 100 ? -13.578 17.461 1.393 1.00 38.66 100 GLY A N 1
ATOM 672 C CA . GLY A 1 100 ? -13.507 17.251 -0.040 1.00 38.66 100 GLY A CA 1
ATOM 673 C C . GLY A 1 100 ? -14.827 16.606 -0.446 1.00 38.66 100 GLY A C 1
ATOM 674 O O . GLY A 1 100 ? -15.075 15.450 -0.103 1.00 38.66 100 GLY A O 1
ATOM 675 N N . VAL A 1 101 ? -15.688 17.350 -1.134 1.00 41.94 101 VAL A N 1
ATOM 676 C CA . VAL A 1 101 ? -16.939 16.831 -1.685 1.00 41.94 101 VAL A CA 1
ATOM 677 C C . VAL A 1 101 ? -16.550 15.812 -2.755 1.00 41.94 101 VAL A C 1
ATOM 679 O O . VAL A 1 101 ? -16.226 16.164 -3.884 1.00 41.94 101 VAL A O 1
ATOM 682 N N . GLY A 1 102 ? -16.465 14.542 -2.362 1.00 42.12 102 GLY A N 1
ATOM 683 C CA . GLY A 1 102 ? -16.401 13.436 -3.309 1.00 42.12 102 GLY A CA 1
ATOM 684 C C . GLY A 1 102 ? -17.830 13.154 -3.765 1.00 42.12 102 GLY A C 1
ATOM 685 O O . GLY A 1 102 ? -18.698 13.061 -2.899 1.00 42.12 102 GLY A O 1
ATOM 686 N N . PRO A 1 103 ? -18.112 13.038 -5.070 1.00 46.59 103 PRO A N 1
ATOM 687 C CA . PRO A 1 103 ? -19.466 12.812 -5.583 1.00 46.59 103 PRO A CA 1
ATOM 688 C C . PRO A 1 103 ? -19.974 11.365 -5.398 1.00 46.59 103 PRO A C 1
ATOM 690 O O . PRO A 1 103 ? -20.963 10.991 -6.025 1.00 46.59 103 PRO A O 1
ATOM 693 N N . GLY A 1 104 ? -19.300 10.544 -4.587 1.00 56.59 104 GLY A N 1
ATOM 694 C CA . GLY A 1 104 ? -19.552 9.107 -4.498 1.00 56.59 104 GLY A CA 1
ATOM 695 C C . GLY A 1 104 ? -20.810 8.748 -3.688 1.00 56.59 104 GLY A C 1
ATOM 696 O O . GLY A 1 104 ? -21.112 9.409 -2.688 1.00 56.59 104 GLY A O 1
ATOM 697 N N . PRO A 1 105 ? -21.571 7.711 -4.087 1.00 63.22 105 PRO A N 1
ATOM 698 C CA . PRO A 1 105 ? -22.616 7.120 -3.254 1.00 63.22 105 PRO A CA 1
ATOM 699 C C . PRO A 1 105 ? -22.047 6.564 -1.938 1.00 63.22 105 PRO A C 1
ATOM 701 O O . PRO A 1 105 ? -20.875 6.217 -1.846 1.00 63.22 105 PRO A O 1
ATOM 704 N N . ALA A 1 106 ? -22.902 6.394 -0.922 1.00 64.19 106 ALA A N 1
ATOM 705 C CA . ALA A 1 106 ? -22.510 5.899 0.407 1.00 64.19 106 ALA A CA 1
ATOM 706 C C . ALA A 1 106 ? -21.777 4.542 0.379 1.00 64.19 106 ALA A C 1
ATOM 708 O O . ALA A 1 106 ? -21.005 4.239 1.283 1.00 64.19 106 ALA A O 1
ATOM 709 N N . SER A 1 107 ? -22.005 3.738 -0.664 1.00 64.75 107 SER A N 1
ATOM 710 C CA . SER A 1 107 ? -21.330 2.460 -0.908 1.00 64.75 107 SER A CA 1
ATOM 711 C C . SER A 1 107 ? -19.839 2.581 -1.237 1.00 64.75 107 SER A C 1
ATOM 713 O O . SER A 1 107 ? -19.144 1.575 -1.198 1.00 64.75 107 SER A O 1
ATOM 715 N N . GLU A 1 108 ? -19.352 3.774 -1.580 1.00 67.06 108 GLU A N 1
ATOM 716 C CA . GLU A 1 108 ? -17.942 4.033 -1.908 1.00 67.06 108 GLU A CA 1
ATOM 717 C C . GLU A 1 108 ? -17.152 4.604 -0.722 1.00 67.06 108 GLU A C 1
ATOM 719 O O . GLU A 1 108 ? -15.940 4.788 -0.818 1.00 67.06 108 GLU A O 1
ATOM 724 N N . ALA A 1 109 ? -17.815 4.870 0.407 1.00 69.75 109 ALA A N 1
ATOM 725 C CA . ALA A 1 109 ? -17.149 5.406 1.580 1.00 69.75 109 ALA A CA 1
ATOM 726 C C . ALA A 1 109 ? -16.207 4.369 2.209 1.00 69.75 109 ALA A C 1
ATOM 728 O O . ALA A 1 109 ? -16.607 3.244 2.529 1.00 69.75 109 ALA A O 1
ATOM 729 N N . VAL A 1 110 ? -14.959 4.780 2.443 1.00 71.12 110 VAL A N 1
ATOM 730 C CA . VAL A 1 110 ? -13.903 3.923 3.003 1.00 71.12 110 VAL A CA 1
ATOM 731 C C . VAL A 1 110 ? -13.175 4.596 4.161 1.00 71.12 110 VAL A C 1
ATOM 733 O O . VAL A 1 110 ? -13.095 5.822 4.203 1.00 71.12 110 VAL A O 1
ATOM 736 N N . TYR A 1 111 ? -12.596 3.821 5.083 1.00 73.44 111 TYR A N 1
ATOM 737 C CA . TYR A 1 111 ? -11.790 4.358 6.187 1.00 73.44 111 TYR A CA 1
ATOM 738 C C . TYR A 1 111 ? -10.385 3.756 6.294 1.00 73.44 111 TYR A C 1
ATOM 740 O O . TYR A 1 111 ? -10.179 2.578 6.039 1.00 73.44 111 TYR A O 1
ATOM 748 N N . VAL A 1 112 ? -9.417 4.532 6.776 1.00 69.38 112 VAL A N 1
ATOM 749 C CA . VAL A 1 112 ? -8.105 4.039 7.230 1.00 69.38 112 VAL A CA 1
ATOM 750 C C . VAL A 1 112 ? -7.854 4.456 8.668 1.00 69.38 112 VAL A C 1
ATOM 752 O O . VAL A 1 112 ? -8.225 5.559 9.069 1.00 69.38 112 VAL A O 1
ATOM 755 N N . VAL A 1 113 ? -7.193 3.590 9.436 1.00 71.25 113 VAL A N 1
ATOM 756 C CA . VAL A 1 113 ? -6.714 3.898 10.785 1.00 71.25 113 VAL A CA 1
ATOM 757 C C . VAL A 1 113 ? -5.189 3.837 10.817 1.00 71.25 113 VAL A C 1
ATOM 759 O O . VAL A 1 113 ? -4.592 2.832 10.441 1.00 71.25 113 VAL A O 1
ATOM 762 N N . GLY A 1 114 ? -4.568 4.914 11.289 1.00 66.50 114 GLY A N 1
ATOM 763 C CA . GLY A 1 114 ? -3.139 5.010 11.561 1.00 66.50 114 GLY A CA 1
ATOM 764 C C . GLY A 1 114 ? -2.864 5.115 13.060 1.00 66.50 114 GLY A C 1
ATOM 765 O O . GLY A 1 114 ? -3.560 5.845 13.764 1.00 66.50 114 GLY A O 1
ATOM 766 N N . ILE A 1 115 ? -1.833 4.424 13.543 1.00 66.44 115 ILE A N 1
ATOM 767 C CA . ILE A 1 115 ? -1.295 4.520 14.902 1.00 66.44 115 ILE A CA 1
ATOM 768 C C . ILE A 1 115 ? 0.166 4.963 14.804 1.00 66.44 115 ILE A C 1
ATOM 770 O O . ILE A 1 115 ? 0.957 4.372 14.073 1.00 66.44 115 ILE A O 1
ATOM 774 N N . SER A 1 116 ? 0.538 5.987 15.565 1.00 63.69 116 SER A N 1
ATOM 775 C CA . SER A 1 116 ? 1.903 6.512 15.624 1.00 63.69 116 SER A CA 1
ATOM 776 C C . SER A 1 116 ? 2.275 6.859 17.060 1.00 63.69 116 SER A C 1
ATOM 778 O O . SER A 1 116 ? 1.518 7.564 17.717 1.00 63.69 116 SER A O 1
ATOM 780 N N . VAL A 1 117 ? 3.436 6.440 17.554 1.00 61.88 117 VAL A N 1
ATOM 781 C CA . VAL A 1 117 ? 3.981 6.942 18.829 1.00 61.88 117 VAL A CA 1
ATOM 782 C C . VAL A 1 117 ? 4.885 8.152 18.601 1.00 61.88 117 VAL A C 1
ATOM 784 O O . VAL A 1 117 ? 5.535 8.222 17.557 1.00 61.88 117 VAL A O 1
ATOM 787 N N . PRO A 1 118 ? 4.958 9.099 19.557 1.00 55.69 118 PRO A N 1
ATOM 788 C CA . PRO A 1 118 ? 6.051 10.046 19.634 1.00 55.69 118 PRO A CA 1
ATOM 789 C C . PRO A 1 118 ? 7.314 9.209 19.628 1.00 55.69 118 PRO A C 1
ATOM 791 O O . PRO A 1 118 ? 7.462 8.322 20.473 1.00 55.69 118 PRO A O 1
ATOM 794 N N . ALA A 1 119 ? 8.171 9.436 18.639 1.00 50.19 119 ALA A N 1
ATOM 795 C CA . ALA A 1 119 ? 9.447 8.761 18.599 1.00 50.19 119 ALA A CA 1
ATOM 796 C C . ALA A 1 119 ? 10.111 8.966 19.972 1.00 50.19 119 ALA A C 1
ATOM 798 O O . ALA A 1 119 ? 10.295 10.106 20.409 1.00 50.19 119 ALA A O 1
ATOM 799 N N . GLU A 1 120 ? 10.485 7.874 20.654 1.00 42.59 120 GLU A N 1
ATOM 800 C CA . GLU A 1 120 ? 11.658 7.953 21.524 1.00 42.59 120 GLU A CA 1
ATOM 801 C C . GLU A 1 120 ? 12.757 8.623 20.695 1.00 42.59 120 GLU A C 1
ATOM 803 O O . GLU A 1 120 ? 12.739 8.549 19.468 1.00 42.59 120 GLU A O 1
ATOM 808 N N . THR A 1 121 ? 13.712 9.287 21.329 1.00 36.12 121 THR A N 1
ATOM 809 C CA . THR A 1 121 ? 14.882 9.927 20.704 1.00 36.12 121 THR A CA 1
ATOM 810 C C . THR A 1 121 ? 15.779 8.984 19.865 1.00 36.12 121 THR A C 1
ATOM 812 O O . THR A 1 121 ? 16.984 9.182 19.780 1.00 36.12 121 THR A O 1
ATOM 815 N N . ALA A 1 122 ? 15.232 7.959 19.212 1.00 33.88 122 ALA A N 1
ATOM 816 C CA . ALA A 1 122 ? 15.654 7.517 17.902 1.00 33.88 122 ALA A CA 1
ATOM 817 C C . ALA A 1 122 ? 15.810 8.747 17.005 1.00 33.88 122 ALA A C 1
ATOM 819 O O . ALA A 1 122 ? 14.856 9.451 16.670 1.00 33.88 122 ALA A O 1
ATOM 820 N N . THR A 1 123 ? 17.060 9.020 16.652 1.00 31.00 123 THR A N 1
ATOM 821 C CA . THR A 1 123 ? 17.418 9.898 15.546 1.00 31.00 123 THR A CA 1
ATOM 822 C C . THR A 1 123 ? 16.453 9.595 14.398 1.00 31.00 123 THR A C 1
ATOM 824 O O . THR A 1 123 ? 16.357 8.417 14.039 1.00 31.00 123 THR A O 1
ATOM 827 N N . PRO A 1 124 ? 15.684 10.573 13.874 1.00 32.31 124 PRO A N 1
ATOM 828 C CA . PRO A 1 124 ? 14.732 10.294 12.810 1.00 32.31 124 PRO A CA 1
ATOM 829 C C . PRO A 1 124 ? 15.510 9.608 11.697 1.00 32.31 124 PRO A C 1
ATOM 831 O O . PRO A 1 124 ? 16.421 10.207 11.128 1.00 32.31 124 PRO A O 1
ATOM 834 N N . THR A 1 125 ? 15.219 8.330 11.440 1.00 38.09 125 THR A N 1
ATOM 835 C CA . THR A 1 125 ? 15.693 7.705 10.212 1.00 38.09 125 THR A CA 1
ATOM 836 C C . THR A 1 125 ? 15.031 8.526 9.117 1.00 38.09 125 THR A C 1
ATOM 838 O O . THR A 1 125 ? 13.797 8.580 9.100 1.00 38.09 125 THR A O 1
ATOM 841 N N . PRO A 1 126 ? 15.790 9.283 8.307 1.00 40.16 126 PRO A N 1
ATOM 842 C CA . PRO A 1 126 ? 15.185 10.150 7.315 1.00 40.16 126 PRO A CA 1
ATOM 843 C C . PRO A 1 126 ? 14.271 9.284 6.451 1.00 40.16 126 PRO A C 1
ATOM 845 O O . PRO A 1 126 ? 14.714 8.279 5.895 1.00 40.16 126 PRO A O 1
ATOM 848 N N . ALA A 1 127 ? 12.984 9.636 6.399 1.00 45.91 127 ALA A N 1
ATOM 849 C CA . ALA A 1 127 ? 12.076 9.041 5.434 1.00 45.91 127 ALA A CA 1
ATOM 850 C C . ALA A 1 127 ? 12.698 9.303 4.062 1.00 45.91 127 ALA A C 1
ATOM 852 O O . ALA A 1 127 ? 12.860 10.461 3.670 1.00 45.91 127 ALA A O 1
ATOM 853 N N . MET A 1 128 ? 13.146 8.244 3.392 1.00 54.34 128 MET A N 1
ATOM 854 C CA . MET A 1 128 ? 13.810 8.380 2.107 1.00 54.34 128 MET A CA 1
ATOM 855 C C . MET A 1 128 ? 12.788 8.909 1.105 1.00 54.34 128 MET A C 1
ATOM 857 O O . MET A 1 128 ? 11.842 8.218 0.733 1.00 54.34 128 MET A O 1
ATOM 861 N N . THR A 1 129 ? 12.957 10.157 0.683 1.00 59.06 129 THR A N 1
ATOM 862 C CA . THR A 1 129 ? 12.143 10.750 -0.371 1.00 59.06 129 THR A CA 1
ATOM 863 C C . THR A 1 129 ? 12.838 10.508 -1.705 1.00 59.06 129 THR A C 1
ATOM 865 O O . THR A 1 129 ? 13.782 11.204 -2.075 1.00 59.06 129 THR A O 1
ATOM 868 N N . LEU A 1 130 ? 12.363 9.513 -2.457 1.00 70.38 130 LEU A N 1
ATOM 869 C CA . LEU A 1 130 ? 12.802 9.272 -3.836 1.00 70.38 130 LEU A CA 1
ATOM 870 C C . LEU A 1 130 ? 12.184 10.321 -4.769 1.00 70.38 130 LEU A C 1
ATOM 872 O O . LEU A 1 130 ? 11.224 10.064 -5.495 1.00 70.38 130 LEU A O 1
ATOM 876 N N . SER A 1 131 ? 12.707 11.541 -4.691 1.00 75.00 131 SER A N 1
ATOM 877 C CA . SER A 1 131 ? 12.276 12.660 -5.527 1.00 75.00 131 SER A CA 1
ATOM 878 C C . SER A 1 131 ? 12.714 12.428 -6.972 1.00 75.00 131 SER A C 1
ATOM 880 O O . SER A 1 131 ? 13.878 12.137 -7.225 1.00 75.00 131 SER A O 1
ATOM 882 N N . GLY A 1 132 ? 11.794 12.578 -7.927 1.00 80.62 132 GLY A N 1
ATOM 883 C CA . GLY A 1 132 ? 12.096 12.366 -9.348 1.00 80.62 132 GLY A CA 1
ATOM 884 C C . GLY A 1 132 ? 12.168 10.896 -9.772 1.00 80.62 132 GLY A C 1
ATOM 885 O O . GLY A 1 132 ? 12.560 10.624 -10.902 1.00 80.62 132 GLY A O 1
ATOM 886 N N . VAL A 1 133 ? 11.770 9.964 -8.899 1.00 89.56 133 VAL A N 1
ATOM 887 C CA . VAL A 1 133 ? 11.591 8.552 -9.256 1.00 89.56 133 VAL A CA 1
ATOM 888 C C . VAL A 1 133 ? 10.113 8.270 -9.501 1.00 89.56 133 VAL A C 1
ATOM 890 O O . VAL A 1 133 ? 9.275 8.576 -8.648 1.00 89.56 133 VAL A O 1
ATOM 893 N N . SER A 1 134 ? 9.789 7.686 -10.651 1.00 88.31 134 SER A N 1
ATOM 894 C CA . SER A 1 134 ? 8.463 7.156 -10.969 1.00 88.31 134 SER A CA 1
ATOM 895 C C . SER A 1 134 ? 8.461 5.631 -10.976 1.00 88.31 134 SER A C 1
ATOM 897 O O . SER A 1 134 ? 9.512 5.013 -11.120 1.00 88.31 134 SER A O 1
ATOM 899 N N . ALA A 1 135 ? 7.286 5.024 -10.814 1.00 91.19 135 ALA A N 1
ATOM 900 C CA . ALA A 1 135 ? 7.115 3.580 -10.942 1.00 91.19 135 ALA A CA 1
ATOM 901 C C . ALA A 1 135 ? 6.260 3.240 -12.170 1.00 91.19 135 ALA A C 1
ATOM 903 O O . ALA A 1 135 ? 5.352 3.987 -12.538 1.00 91.19 135 ALA A O 1
ATOM 904 N N . ALA A 1 136 ? 6.524 2.086 -12.770 1.00 90.81 136 ALA A N 1
ATOM 905 C CA . ALA A 1 136 ? 5.682 1.451 -13.773 1.00 90.81 136 ALA A CA 1
ATOM 906 C C . ALA A 1 136 ? 5.510 -0.033 -13.430 1.00 90.81 136 ALA A C 1
ATOM 908 O O . ALA A 1 136 ? 6.414 -0.649 -12.869 1.00 90.81 136 ALA A O 1
ATOM 909 N N . LEU A 1 137 ? 4.349 -0.596 -13.769 1.00 92.56 137 LEU A N 1
ATOM 910 C CA . LEU A 1 137 ? 4.040 -2.010 -13.573 1.00 92.56 137 LEU A CA 1
ATOM 911 C C . LEU A 1 137 ? 3.883 -2.706 -14.915 1.00 92.56 137 LEU A C 1
ATOM 913 O O . LEU A 1 137 ? 3.179 -2.213 -15.797 1.00 92.56 137 LEU A O 1
ATOM 917 N N . HIS A 1 138 ? 4.464 -3.894 -15.022 1.00 91.12 138 HIS A N 1
ATOM 918 C CA . HIS A 1 138 ? 4.266 -4.778 -16.155 1.00 91.12 138 HIS A CA 1
ATOM 919 C C . HIS A 1 138 ? 3.777 -6.146 -15.674 1.00 91.12 138 HIS A C 1
ATOM 921 O O . HIS A 1 138 ? 4.426 -6.838 -14.891 1.00 91.12 138 HIS A O 1
ATOM 927 N N . ALA A 1 139 ? 2.586 -6.521 -16.134 1.00 90.94 139 ALA A N 1
ATOM 928 C CA . ALA A 1 139 ? 1.895 -7.743 -15.753 1.00 90.94 139 ALA A CA 1
ATOM 929 C C . ALA A 1 139 ? 1.252 -8.335 -17.013 1.00 90.94 139 ALA A C 1
ATOM 931 O O . ALA A 1 139 ? 0.466 -7.665 -17.676 1.00 90.94 139 ALA A O 1
ATOM 932 N N . THR A 1 140 ? 1.619 -9.564 -17.372 1.00 82.38 140 THR A N 1
ATOM 933 C CA . THR A 1 140 ? 1.237 -10.182 -18.660 1.00 82.38 140 THR A CA 1
ATOM 934 C C . THR A 1 140 ? 0.565 -11.537 -18.519 1.00 82.38 140 THR A C 1
ATOM 936 O O . THR A 1 140 ? 0.116 -12.106 -19.514 1.00 82.38 140 THR A O 1
ATOM 939 N N . SER A 1 141 ? 0.505 -12.076 -17.303 1.00 89.81 141 SER A N 1
ATOM 940 C CA . SER A 1 141 ? -0.069 -13.393 -17.049 1.00 89.81 141 SER A CA 1
ATOM 941 C C . SER A 1 141 ? -1.455 -13.279 -16.423 1.00 89.81 141 SER A C 1
ATOM 943 O O . SER A 1 141 ? -1.856 -12.222 -15.942 1.00 89.81 141 SER A O 1
ATOM 945 N N . ILE A 1 142 ? -2.200 -14.379 -16.452 1.00 93.00 142 ILE A N 1
ATOM 946 C CA . ILE A 1 142 ? -3.485 -14.486 -15.766 1.00 93.00 142 ILE A CA 1
ATOM 947 C C . ILE A 1 142 ? -3.212 -14.989 -14.348 1.00 93.00 142 ILE A C 1
ATOM 949 O O . ILE A 1 142 ? -2.518 -15.990 -14.157 1.00 93.00 142 ILE A O 1
ATOM 953 N N . ALA A 1 143 ? -3.759 -14.300 -13.354 1.00 92.44 143 ALA A N 1
ATOM 954 C CA . ALA A 1 143 ? -3.688 -14.707 -11.963 1.00 92.44 143 ALA A CA 1
ATOM 955 C C . ALA A 1 143 ? -4.598 -15.916 -11.693 1.00 92.44 143 ALA A C 1
ATOM 957 O O . ALA A 1 143 ? -5.689 -16.058 -12.251 1.00 92.44 143 ALA A O 1
ATOM 958 N N . VAL A 1 144 ? -4.145 -16.797 -10.802 1.00 91.56 144 VAL A N 1
ATOM 959 C CA . VAL A 1 144 ? -4.885 -17.996 -10.392 1.00 91.56 144 VAL A CA 1
ATOM 960 C C . VAL A 1 144 ? -5.064 -17.958 -8.874 1.00 91.56 144 VAL A C 1
ATOM 962 O O . VAL A 1 144 ? -4.060 -17.827 -8.163 1.00 91.56 144 VAL A O 1
ATOM 965 N N . PRO A 1 145 ? -6.299 -18.088 -8.353 1.00 87.19 145 PRO A N 1
ATOM 966 C CA . PRO A 1 145 ? -6.545 -18.186 -6.919 1.00 87.19 145 PRO A CA 1
ATOM 967 C C . PRO A 1 145 ? -5.690 -19.276 -6.265 1.00 87.19 145 PRO A C 1
ATOM 969 O O . PRO A 1 145 ? -5.542 -20.380 -6.791 1.00 87.19 145 PRO A O 1
ATOM 972 N N . GLY A 1 146 ? -5.098 -18.959 -5.116 1.00 78.94 146 GLY A N 1
ATOM 973 C CA . GLY A 1 146 ? -4.203 -19.852 -4.382 1.00 78.94 146 GLY A CA 1
ATOM 974 C C . GLY A 1 146 ? -2.754 -19.887 -4.879 1.00 78.94 146 GLY A C 1
ATOM 975 O O . GLY A 1 146 ? -1.931 -20.572 -4.268 1.00 78.94 146 GLY A O 1
ATOM 976 N N . GLN A 1 147 ? -2.414 -19.167 -5.953 1.00 84.31 147 GLN A N 1
ATOM 977 C CA . GLN A 1 147 ? -1.055 -19.111 -6.501 1.00 84.31 147 GLN A CA 1
ATOM 978 C C . GLN A 1 147 ? -0.371 -17.763 -6.252 1.00 84.31 147 GLN A C 1
ATOM 980 O O . GLN A 1 147 ? -0.991 -16.768 -5.876 1.00 84.31 147 GLN A O 1
ATOM 985 N N . ARG A 1 148 ? 0.950 -17.736 -6.467 1.00 82.69 148 ARG A N 1
ATOM 986 C CA . ARG A 1 148 ? 1.719 -16.490 -6.508 1.00 82.69 148 ARG A CA 1
ATOM 987 C C . ARG A 1 148 ? 1.705 -15.939 -7.925 1.00 82.69 148 ARG A C 1
ATOM 989 O O . ARG A 1 148 ? 2.181 -16.599 -8.844 1.00 82.69 148 ARG A O 1
ATOM 996 N N . TYR A 1 149 ? 1.190 -14.731 -8.066 1.00 88.19 149 TYR A N 1
ATOM 997 C CA . TYR A 1 149 ? 1.188 -13.967 -9.297 1.00 88.19 149 TYR A CA 1
ATOM 998 C C . TYR A 1 149 ? 2.497 -13.189 -9.441 1.00 88.19 149 TYR A C 1
ATOM 1000 O O . TYR A 1 149 ? 2.885 -12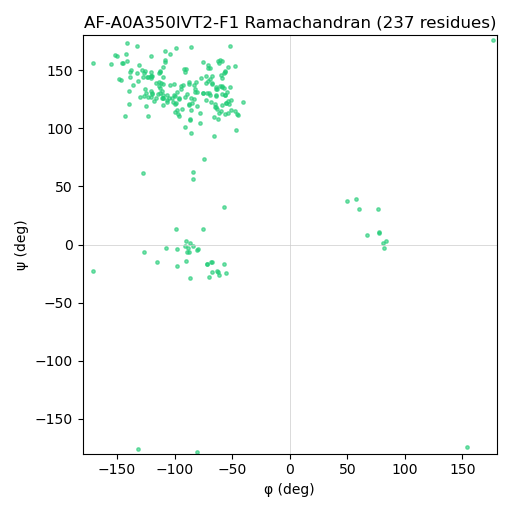.459 -8.529 1.00 88.19 149 TYR A O 1
ATOM 1008 N N . GLY A 1 150 ? 3.186 -13.370 -10.566 1.00 87.31 150 GLY A N 1
ATOM 1009 C CA . GLY A 1 150 ? 4.420 -12.654 -10.885 1.00 87.31 150 GLY A CA 1
ATOM 1010 C C . GLY A 1 150 ? 4.142 -11.395 -11.699 1.00 87.31 150 GLY A C 1
ATOM 1011 O O . GLY A 1 150 ? 3.345 -11.427 -12.637 1.00 87.31 150 GLY A O 1
ATOM 1012 N N . PHE A 1 151 ? 4.820 -10.306 -11.355 1.00 93.38 151 PHE A N 1
ATOM 1013 C CA . PHE A 1 151 ? 4.790 -9.050 -12.101 1.00 93.38 151 PHE A CA 1
ATOM 1014 C C . PHE A 1 151 ? 6.119 -8.313 -11.935 1.00 93.38 151 PHE A C 1
ATOM 1016 O O . PHE A 1 151 ? 6.878 -8.605 -11.015 1.00 93.38 151 PHE A O 1
ATOM 1023 N N . GLU A 1 152 ? 6.396 -7.363 -12.817 1.00 94.62 152 GLU A N 1
ATOM 1024 C CA . GLU A 1 152 ? 7.611 -6.553 -12.776 1.00 94.62 152 GLU A CA 1
ATOM 1025 C C . GLU A 1 152 ? 7.269 -5.112 -12.384 1.00 94.62 152 GLU A C 1
ATOM 1027 O O . GLU A 1 152 ? 6.274 -4.545 -12.852 1.00 94.62 152 GLU A O 1
ATOM 1032 N N . VAL A 1 153 ? 8.099 -4.524 -11.524 1.00 94.19 153 VAL A N 1
ATOM 1033 C CA . VAL A 1 153 ? 8.088 -3.092 -11.210 1.00 94.19 153 VAL A CA 1
ATOM 1034 C C . VAL A 1 153 ? 9.340 -2.463 -11.789 1.00 94.19 153 VAL A C 1
ATOM 1036 O O . VAL A 1 153 ? 10.438 -2.872 -11.431 1.00 94.19 153 VAL A O 1
ATOM 1039 N N . THR A 1 154 ? 9.189 -1.421 -12.598 1.00 94.69 154 THR A N 1
ATOM 1040 C CA . THR A 1 154 ? 10.312 -0.594 -13.052 1.00 94.69 154 THR A CA 1
ATOM 1041 C C . THR A 1 154 ? 10.273 0.751 -12.345 1.00 94.69 154 THR A C 1
ATOM 1043 O O . THR A 1 154 ? 9.287 1.482 -12.447 1.00 94.69 154 THR A O 1
ATOM 1046 N N . LEU A 1 155 ? 11.353 1.090 -11.644 1.00 93.38 155 LEU A N 1
ATOM 1047 C CA . LEU A 1 155 ? 11.578 2.412 -11.076 1.00 93.38 155 LEU A CA 1
ATOM 1048 C C . LEU A 1 155 ? 12.442 3.235 -12.027 1.00 93.38 155 LEU A C 1
ATOM 1050 O O . LEU A 1 155 ? 13.532 2.807 -12.391 1.00 93.38 155 LEU A O 1
ATOM 1054 N N . SER A 1 156 ? 11.976 4.421 -12.403 1.00 92.25 156 SER A N 1
ATOM 1055 C CA . SER A 1 156 ? 12.650 5.302 -13.360 1.00 92.25 156 SER A CA 1
ATOM 1056 C C . SER A 1 156 ? 13.024 6.616 -12.699 1.00 92.25 156 SER A C 1
ATOM 1058 O O . SER A 1 156 ? 12.159 7.319 -12.186 1.00 92.25 156 SER A O 1
ATOM 1060 N N . ASN A 1 157 ? 14.302 6.971 -12.739 1.00 94.50 157 ASN A N 1
ATOM 1061 C CA . ASN A 1 157 ? 14.831 8.210 -12.193 1.00 94.50 157 ASN A CA 1
ATOM 1062 C C . ASN A 1 157 ? 14.994 9.253 -13.303 1.00 94.50 157 ASN A C 1
ATOM 1064 O O . ASN A 1 157 ? 15.811 9.087 -14.204 1.00 94.50 157 ASN A O 1
ATOM 1068 N N . SER A 1 158 ? 14.250 10.355 -13.227 1.00 92.62 158 SER A N 1
ATOM 1069 C CA . SER A 1 158 ? 14.374 11.469 -14.174 1.00 92.62 158 SER A CA 1
ATOM 1070 C C . SER A 1 158 ? 15.428 12.505 -13.772 1.00 92.62 158 SER A C 1
ATOM 1072 O O . SER A 1 158 ? 15.657 13.463 -14.511 1.00 92.62 158 SER A O 1
ATOM 1074 N N . ALA A 1 159 ? 16.025 12.386 -12.583 1.00 88.38 159 ALA A N 1
ATOM 1075 C CA . ALA A 1 159 ? 17.037 13.317 -12.106 1.00 88.38 159 ALA A CA 1
ATOM 1076 C C . ALA A 1 159 ? 18.391 13.084 -12.791 1.00 88.38 159 ALA A C 1
ATOM 1078 O O . ALA A 1 159 ? 18.707 11.989 -13.255 1.00 88.38 159 ALA A O 1
ATOM 1079 N N . LEU A 1 160 ? 19.221 14.133 -12.800 1.00 90.81 160 LEU A N 1
ATOM 1080 C CA . LEU A 1 160 ? 20.589 14.078 -13.324 1.00 90.81 160 LEU A CA 1
ATOM 1081 C C . LEU A 1 160 ? 21.594 13.443 -12.344 1.00 90.81 160 LEU A C 1
ATOM 1083 O O . LEU A 1 160 ? 22.759 13.257 -12.698 1.00 90.81 160 LEU A O 1
ATOM 1087 N N . SER A 1 161 ? 21.155 13.089 -11.137 1.00 89.94 161 SER A N 1
ATOM 1088 C CA . SER A 1 161 ? 21.920 12.347 -10.132 1.00 89.94 161 SER A CA 1
ATOM 1089 C C . SER A 1 161 ? 21.306 10.962 -9.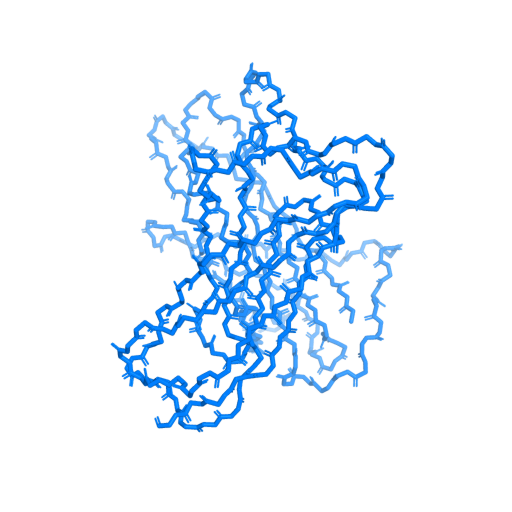909 1.00 89.94 161 SER A C 1
ATOM 1091 O O . SER A 1 161 ? 20.081 10.853 -9.986 1.00 89.94 161 SER A O 1
ATOM 1093 N N . PRO A 1 162 ? 22.103 9.924 -9.590 1.00 90.12 162 PRO A N 1
ATOM 1094 C CA . PRO A 1 162 ? 21.569 8.625 -9.185 1.00 90.12 162 PRO A CA 1
ATOM 1095 C C . PRO A 1 162 ? 20.645 8.740 -7.968 1.00 90.12 162 PRO A C 1
ATOM 1097 O O . PRO A 1 162 ? 20.865 9.595 -7.106 1.00 90.12 162 PRO A O 1
ATOM 1100 N N . ALA A 1 163 ? 19.635 7.876 -7.894 1.00 88.75 163 ALA A N 1
ATOM 1101 C CA . ALA A 1 163 ? 18.761 7.760 -6.735 1.00 88.75 163 ALA A CA 1
ATOM 1102 C C . ALA A 1 163 ? 19.211 6.566 -5.890 1.00 88.75 163 ALA A C 1
ATOM 1104 O O . ALA A 1 163 ? 19.152 5.422 -6.339 1.00 88.75 163 ALA A O 1
ATOM 1105 N N . ASP A 1 164 ? 19.688 6.843 -4.678 1.00 86.75 164 ASP A N 1
ATOM 1106 C CA . ASP A 1 164 ? 20.066 5.797 -3.734 1.00 86.75 164 ASP A CA 1
ATOM 1107 C C . ASP A 1 164 ? 18.806 5.123 -3.176 1.00 86.75 164 ASP A C 1
ATOM 1109 O O . ASP A 1 164 ? 17.814 5.791 -2.883 1.00 86.75 164 ASP A O 1
ATOM 1113 N N . LEU A 1 165 ? 18.855 3.800 -3.042 1.00 79.06 165 LEU A N 1
ATOM 1114 C CA . LEU A 1 165 ? 17.818 2.993 -2.402 1.00 79.06 165 LEU A CA 1
ATOM 1115 C C . LEU A 1 165 ? 18.195 2.656 -0.952 1.00 79.06 165 LEU A C 1
ATOM 1117 O O . LEU A 1 165 ? 17.586 1.780 -0.349 1.00 79.06 165 LEU A O 1
ATOM 1121 N N . SER A 1 166 ? 19.209 3.319 -0.389 1.00 76.88 166 SER A N 1
ATOM 1122 C CA . SER A 1 166 ? 19.622 3.206 1.008 1.00 76.88 166 SER A CA 1
ATOM 1123 C C . SER A 1 166 ? 19.187 4.438 1.822 1.00 76.88 166 SER A C 1
ATOM 1125 O O . SER A 1 166 ? 19.551 5.562 1.472 1.00 76.88 166 SER A O 1
ATOM 1127 N N . PRO A 1 167 ? 18.457 4.273 2.945 1.00 72.56 167 PRO A N 1
ATOM 1128 C CA . PRO A 1 167 ? 17.995 3.016 3.535 1.00 72.56 167 PRO A CA 1
ATOM 1129 C C . PRO A 1 167 ? 16.919 2.329 2.687 1.00 72.56 167 PRO A C 1
ATOM 1131 O O . PRO A 1 167 ? 16.141 2.986 2.002 1.00 72.56 167 PRO A O 1
ATOM 1134 N N . CYS A 1 168 ? 16.849 1.000 2.790 1.00 69.38 168 CYS A N 1
ATOM 1135 C CA . CYS A 1 168 ? 15.996 0.199 1.919 1.00 69.38 168 CYS A CA 1
ATOM 1136 C C . CYS A 1 168 ? 14.508 0.583 2.012 1.00 69.38 168 CYS A C 1
ATOM 1138 O O . CYS A 1 168 ? 13.943 0.492 3.109 1.00 69.38 168 CYS A O 1
ATOM 1140 N N . PRO A 1 169 ? 13.856 1.013 0.908 1.00 76.69 169 PRO A N 1
ATOM 1141 C CA . PRO A 1 169 ? 12.499 1.523 0.970 1.00 76.69 169 PRO A CA 1
ATOM 1142 C C . PRO A 1 169 ? 11.499 0.431 1.328 1.00 76.69 169 PRO A C 1
ATOM 1144 O O . PRO A 1 169 ? 11.587 -0.719 0.888 1.00 76.69 169 PRO A O 1
ATOM 1147 N N . VAL A 1 170 ? 10.489 0.847 2.085 1.00 73.88 170 VAL A N 1
ATOM 1148 C CA . VAL A 1 170 ? 9.266 0.079 2.294 1.00 73.88 170 VAL A CA 1
ATOM 1149 C C . VAL A 1 170 ? 8.337 0.327 1.109 1.00 73.88 170 VAL A C 1
ATOM 1151 O O . VAL A 1 170 ? 8.113 1.480 0.733 1.00 73.88 170 VAL A O 1
ATOM 1154 N N . TYR A 1 171 ? 7.757 -0.733 0.556 1.00 75.56 171 TYR A N 1
ATOM 1155 C CA . TYR A 1 171 ? 6.708 -0.640 -0.455 1.00 75.56 171 TYR A CA 1
ATOM 1156 C C . TYR A 1 171 ? 5.415 -1.313 0.013 1.00 75.56 171 TYR A C 1
ATOM 1158 O O . TYR A 1 171 ? 5.400 -2.095 0.970 1.00 75.56 171 TYR A O 1
ATOM 1166 N N . LEU A 1 172 ? 4.325 -0.961 -0.662 1.00 79.88 172 LEU A N 1
ATOM 1167 C CA . LEU A 1 172 ? 2.999 -1.553 -0.543 1.00 79.88 172 LEU A CA 1
ATOM 1168 C C . LEU A 1 172 ? 2.636 -2.193 -1.882 1.00 79.88 172 LEU A C 1
ATOM 1170 O O . LEU A 1 172 ? 2.883 -1.585 -2.921 1.00 79.88 172 LEU A O 1
ATOM 1174 N N . GLU A 1 173 ? 2.029 -3.376 -1.865 1.00 79.69 173 GLU A N 1
ATOM 1175 C CA . GLU A 1 173 ? 1.456 -4.017 -3.057 1.00 79.69 173 GLU A CA 1
ATOM 1176 C C . GLU A 1 173 ? 0.117 -4.673 -2.735 1.00 79.69 173 GLU A C 1
ATOM 1178 O O . GLU A 1 173 ? -0.013 -5.217 -1.645 1.00 79.69 173 GLU A O 1
ATOM 1183 N N . GLY A 1 174 ? -0.856 -4.661 -3.654 1.00 80.00 174 GLY A N 1
ATOM 1184 C CA . GLY A 1 174 ? -2.120 -5.386 -3.471 1.00 80.00 174 GLY A CA 1
ATOM 1185 C C . GLY A 1 174 ? -3.155 -5.194 -4.580 1.00 80.00 174 GLY A C 1
ATOM 1186 O O . GLY A 1 174 ? -2.953 -4.407 -5.506 1.00 80.00 174 GLY A O 1
ATOM 1187 N N . LEU A 1 175 ? -4.279 -5.914 -4.474 1.00 76.50 175 LEU A N 1
ATOM 1188 C CA . LEU A 1 175 ? -5.409 -5.848 -5.414 1.00 76.50 175 LEU A CA 1
ATOM 1189 C C . LEU A 1 175 ? -6.531 -4.961 -4.881 1.00 76.50 175 LEU A C 1
ATOM 1191 O O . LEU A 1 175 ? -7.118 -5.251 -3.838 1.00 76.50 175 LEU A O 1
ATOM 1195 N N . LYS A 1 176 ? -6.891 -3.919 -5.624 1.00 70.44 176 LYS A N 1
ATOM 1196 C CA . LYS A 1 176 ? -8.060 -3.099 -5.302 1.00 70.44 176 LYS A CA 1
ATOM 1197 C C . LYS A 1 176 ? -9.330 -3.961 -5.292 1.00 70.44 176 LYS A C 1
ATOM 1199 O O . LYS A 1 176 ? -9.433 -4.916 -6.058 1.00 70.44 176 LYS A O 1
ATOM 1204 N N . ASP A 1 177 ? -10.266 -3.628 -4.405 1.00 65.81 177 ASP A N 1
ATOM 1205 C CA . ASP A 1 177 ? -11.576 -4.286 -4.249 1.00 65.81 177 ASP A CA 1
ATOM 1206 C C . ASP A 1 177 ? -11.531 -5.743 -3.741 1.00 65.81 177 ASP A C 1
ATOM 1208 O O . ASP A 1 177 ? -12.556 -6.417 -3.658 1.00 65.81 177 ASP A O 1
ATOM 1212 N N . MET A 1 178 ? -10.353 -6.226 -3.334 1.00 60.41 178 MET A N 1
ATOM 1213 C CA . MET A 1 178 ? -10.200 -7.450 -2.549 1.00 60.41 178 MET A CA 1
ATOM 1214 C C . MET A 1 178 ? -9.951 -7.111 -1.088 1.00 60.41 178 MET A C 1
ATOM 1216 O O . MET A 1 178 ? -8.985 -6.408 -0.802 1.00 60.41 178 MET A O 1
ATOM 1220 N N . ASP A 1 179 ? -10.743 -7.659 -0.166 1.00 49.28 179 ASP A N 1
ATOM 1221 C CA . ASP A 1 179 ? -10.506 -7.536 1.276 1.00 49.28 179 ASP A CA 1
ATOM 1222 C C . ASP A 1 179 ? -9.084 -7.999 1.644 1.00 49.28 179 ASP A C 1
ATOM 1224 O O . ASP A 1 179 ? -8.653 -9.091 1.267 1.00 49.28 179 ASP A O 1
ATOM 1228 N N . SER A 1 180 ? -8.355 -7.191 2.423 1.00 51.72 180 SER A N 1
ATOM 1229 C CA . SER A 1 180 ? -7.036 -7.513 3.005 1.00 51.72 180 SER A CA 1
ATOM 1230 C C . SER A 1 180 ? -5.900 -7.835 2.015 1.00 51.72 180 SER A C 1
ATOM 1232 O O . SER A 1 180 ? -4.994 -8.599 2.338 1.00 51.72 180 SER A O 1
ATOM 1234 N N . SER A 1 181 ? -5.915 -7.250 0.815 1.00 57.28 181 SER A N 1
ATOM 1235 C CA . SER A 1 181 ? -4.961 -7.604 -0.247 1.00 57.28 181 SER A CA 1
ATOM 1236 C C . SER A 1 181 ? -3.664 -6.793 -0.270 1.00 57.28 181 SER A C 1
ATOM 1238 O O . SER A 1 181 ? -2.749 -7.206 -0.981 1.00 57.28 181 SER A O 1
ATOM 1240 N N . VAL A 1 182 ? -3.574 -5.654 0.439 1.00 60.22 182 VAL A N 1
ATOM 1241 C CA . VAL A 1 182 ? -2.324 -4.879 0.447 1.00 60.22 182 VAL A CA 1
ATOM 1242 C C . VAL A 1 182 ? -1.432 -5.306 1.588 1.00 60.22 182 VAL A C 1
ATOM 1244 O O . VAL A 1 182 ? -1.826 -5.310 2.757 1.00 60.22 182 VAL A O 1
ATOM 1247 N N . VAL A 1 183 ? -0.201 -5.623 1.224 1.00 61.16 183 VAL A N 1
ATOM 1248 C CA . VAL A 1 183 ? 0.843 -6.052 2.138 1.00 61.16 183 VAL A CA 1
ATOM 1249 C C . VAL A 1 183 ? 2.015 -5.084 2.032 1.00 61.16 183 VAL A C 1
ATOM 1251 O O . VAL A 1 183 ? 2.257 -4.487 0.983 1.00 61.16 183 VAL A O 1
ATOM 1254 N N . SER A 1 184 ? 2.723 -4.900 3.146 1.00 64.44 184 SER A N 1
ATOM 1255 C CA . SER A 1 184 ? 3.933 -4.085 3.211 1.00 64.44 184 SER A CA 1
ATOM 1256 C C . SER A 1 184 ? 5.171 -4.968 3.277 1.00 64.44 184 SER A C 1
ATOM 1258 O O . SER A 1 184 ? 5.210 -5.944 4.029 1.00 64.44 184 SER A O 1
ATOM 1260 N N . TYR A 1 185 ? 6.190 -4.592 2.512 1.00 64.44 185 TYR A N 1
ATOM 1261 C CA . TYR A 1 185 ? 7.457 -5.305 2.418 1.00 64.44 185 TYR A CA 1
ATOM 1262 C C . TYR A 1 185 ? 8.624 -4.318 2.313 1.00 64.44 185 TYR A C 1
ATOM 1264 O O . TYR A 1 185 ? 8.443 -3.145 1.985 1.00 64.44 185 TYR A O 1
ATOM 1272 N N . LEU A 1 186 ? 9.837 -4.810 2.561 1.00 71.38 186 LEU A N 1
ATOM 1273 C CA . LEU A 1 186 ? 11.069 -4.114 2.191 1.00 71.38 186 LEU A CA 1
ATOM 1274 C C . LEU A 1 186 ? 11.454 -4.493 0.763 1.00 71.38 186 LEU A C 1
ATOM 1276 O O . LEU A 1 186 ? 11.348 -5.662 0.381 1.00 71.38 186 LEU A O 1
ATOM 1280 N N . LEU A 1 187 ? 11.916 -3.513 -0.012 1.00 71.69 187 LEU A N 1
ATOM 1281 C CA . LEU A 1 187 ? 12.502 -3.765 -1.325 1.00 71.69 187 LEU A CA 1
ATOM 1282 C C . LEU A 1 187 ? 13.759 -4.650 -1.182 1.00 71.69 187 LEU A C 1
ATOM 1284 O O . LEU A 1 187 ? 14.373 -4.717 -0.120 1.00 71.69 187 LEU A O 1
ATOM 1288 N N . ASN A 1 188 ? 14.164 -5.376 -2.223 1.00 76.12 188 ASN A N 1
ATOM 1289 C CA . ASN A 1 188 ? 15.338 -6.252 -2.134 1.00 76.12 188 ASN A CA 1
ATOM 1290 C C . ASN A 1 188 ? 16.650 -5.485 -2.384 1.00 76.12 188 ASN A C 1
ATOM 1292 O O . ASN A 1 188 ? 17.375 -5.771 -3.333 1.00 76.12 188 ASN A O 1
ATOM 1296 N N . CYS A 1 189 ? 16.970 -4.510 -1.531 1.00 70.00 189 CYS A N 1
ATOM 1297 C CA . CYS A 1 189 ? 18.110 -3.613 -1.760 1.00 70.00 189 CYS A CA 1
ATOM 1298 C C . CYS A 1 189 ? 19.482 -4.284 -1.657 1.00 70.00 189 CYS A C 1
ATOM 1300 O O . CYS A 1 189 ? 20.470 -3.714 -2.096 1.00 70.00 189 CYS A O 1
ATOM 1302 N N . ALA A 1 190 ? 19.567 -5.493 -1.094 1.00 71.06 190 ALA A N 1
ATOM 1303 C CA . ALA A 1 190 ? 20.813 -6.260 -1.097 1.00 71.06 190 ALA A CA 1
ATOM 1304 C C . ALA A 1 190 ? 21.210 -6.726 -2.509 1.00 71.06 190 ALA A C 1
ATOM 1306 O O . ALA A 1 190 ? 22.382 -7.005 -2.751 1.00 71.06 190 ALA A O 1
ATOM 1307 N N . ALA A 1 191 ? 20.233 -6.833 -3.412 1.00 66.69 191 ALA A N 1
ATOM 1308 C CA . ALA A 1 191 ? 20.429 -7.172 -4.816 1.00 66.69 191 ALA A CA 1
ATOM 1309 C C . ALA A 1 191 ? 20.225 -5.971 -5.755 1.00 66.69 191 ALA A C 1
ATOM 1311 O O . ALA A 1 191 ? 20.395 -6.138 -6.958 1.00 66.69 191 ALA A O 1
ATOM 1312 N N . ALA A 1 192 ? 19.837 -4.808 -5.219 1.00 77.88 192 ALA A N 1
ATOM 1313 C CA . ALA A 1 192 ? 19.559 -3.608 -5.998 1.00 77.88 192 ALA A CA 1
ATOM 1314 C C . ALA A 1 192 ? 20.804 -2.729 -6.123 1.00 77.88 192 ALA A C 1
ATOM 1316 O O . ALA A 1 192 ? 21.639 -2.679 -5.214 1.00 77.88 192 ALA A O 1
ATOM 1317 N N . GLU A 1 193 ? 20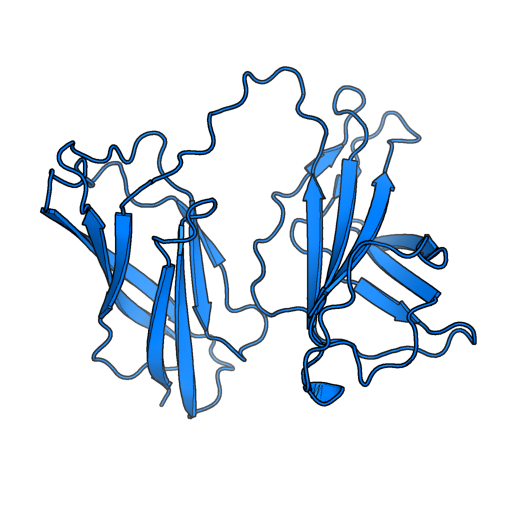.885 -1.994 -7.220 1.00 82.00 193 GLU A N 1
ATOM 1318 C CA . GLU A 1 193 ? 21.834 -0.905 -7.400 1.00 82.00 193 GLU A CA 1
ATOM 1319 C C . GLU A 1 193 ? 21.138 0.445 -7.119 1.00 82.00 193 GLU A C 1
ATOM 1321 O O . GLU A 1 193 ? 19.928 0.523 -6.903 1.00 82.00 193 GLU A O 1
ATOM 1326 N N . PRO A 1 194 ? 21.881 1.555 -7.006 1.00 87.88 194 PRO A N 1
ATOM 1327 C CA . PRO A 1 194 ? 21.269 2.872 -7.104 1.00 87.88 194 PRO A CA 1
ATOM 1328 C C . PRO A 1 194 ? 20.685 3.067 -8.506 1.00 87.88 194 PRO A C 1
ATOM 1330 O O . PRO A 1 194 ? 21.377 2.828 -9.498 1.00 87.88 194 PRO A O 1
ATOM 1333 N N . ILE A 1 195 ? 19.468 3.608 -8.606 1.00 92.75 195 ILE A N 1
ATOM 1334 C CA . ILE A 1 195 ? 18.845 3.862 -9.909 1.00 92.75 195 ILE A CA 1
ATOM 1335 C C . ILE A 1 195 ? 19.682 4.926 -10.636 1.00 92.75 195 ILE A C 1
ATOM 1337 O O . ILE A 1 195 ? 19.818 6.047 -10.117 1.00 92.75 195 ILE A O 1
ATOM 1341 N N . PRO A 1 196 ? 20.236 4.641 -11.830 1.00 93.00 196 PRO A N 1
ATOM 1342 C CA . PRO A 1 196 ? 21.117 5.577 -12.514 1.00 93.00 196 PRO A CA 1
ATOM 1343 C C . PRO A 1 196 ? 20.447 6.923 -12.815 1.00 93.00 196 PRO A C 1
ATOM 1345 O O . PRO A 1 196 ? 19.225 7.039 -12.898 1.00 93.00 196 PRO A O 1
ATOM 1348 N N . SER A 1 197 ? 21.270 7.953 -13.011 1.00 93.88 197 SER A N 1
ATOM 1349 C CA . SER A 1 197 ? 20.825 9.242 -13.554 1.00 93.88 197 SER A CA 1
ATOM 1350 C C . SER A 1 197 ? 20.151 9.040 -14.912 1.00 93.88 197 SER A C 1
ATOM 1352 O O . SER A 1 197 ? 20.728 8.387 -15.783 1.00 93.88 197 SER A O 1
ATOM 1354 N N . VAL A 1 198 ? 18.943 9.587 -15.084 1.00 94.69 198 VAL A N 1
ATOM 1355 C CA . VAL A 1 198 ? 18.121 9.416 -16.300 1.00 94.69 198 VAL A CA 1
ATOM 1356 C C . VAL A 1 198 ? 18.001 7.934 -16.709 1.00 94.69 198 VAL A C 1
ATOM 1358 O O . VAL A 1 198 ? 18.062 7.585 -17.888 1.00 94.69 198 VAL A O 1
ATOM 1361 N N . GLY A 1 199 ? 17.895 7.048 -15.717 1.00 94.19 199 GLY A N 1
ATOM 1362 C CA . GLY A 1 199 ? 17.918 5.598 -15.885 1.00 94.19 199 GLY A CA 1
ATOM 1363 C C . GLY A 1 199 ? 16.791 4.901 -15.139 1.00 94.19 199 GLY A C 1
ATOM 1364 O O . GLY A 1 199 ? 15.921 5.539 -14.545 1.00 94.19 199 GLY A O 1
ATOM 1365 N N . SER A 1 200 ? 16.802 3.573 -15.182 1.00 95.56 200 SER A N 1
ATOM 1366 C CA . SER A 1 200 ? 15.770 2.749 -14.562 1.00 95.56 200 SER A CA 1
ATOM 1367 C C . SER A 1 200 ? 16.328 1.459 -13.987 1.00 95.56 200 SER A C 1
ATOM 1369 O O . SER A 1 200 ? 17.339 0.952 -14.471 1.00 95.56 200 SER A O 1
ATOM 1371 N N . GLU A 1 201 ? 15.611 0.900 -13.021 1.00 93.25 201 GLU A N 1
ATOM 1372 C CA . GLU A 1 201 ? 15.886 -0.404 -12.429 1.00 93.25 201 GLU A CA 1
ATOM 1373 C C . GLU A 1 201 ? 14.591 -1.197 -12.258 1.00 93.25 201 GLU A C 1
ATOM 1375 O O . GLU A 1 201 ? 13.565 -0.637 -11.863 1.00 93.25 201 GLU A O 1
ATOM 1380 N N . SER A 1 202 ? 14.636 -2.488 -12.586 1.00 92.81 202 SER A N 1
ATOM 1381 C CA . SER A 1 202 ? 13.475 -3.377 -12.547 1.00 92.81 202 SER A CA 1
ATOM 1382 C C . SER A 1 202 ? 13.584 -4.405 -11.428 1.00 92.81 202 SER A C 1
ATOM 1384 O O . SER A 1 202 ? 14.659 -4.931 -11.146 1.00 92.81 202 SER A O 1
ATOM 1386 N N . PHE A 1 203 ? 12.438 -4.726 -10.835 1.00 89.56 203 PHE A N 1
ATOM 1387 C CA . PHE A 1 203 ? 12.292 -5.677 -9.745 1.00 89.56 203 PHE A CA 1
ATOM 1388 C C . PHE A 1 203 ? 11.243 -6.730 -10.100 1.00 89.56 203 PHE A C 1
ATOM 1390 O O . PHE A 1 203 ? 10.102 -6.396 -10.429 1.00 89.56 203 PHE A O 1
ATOM 1397 N N . ASP A 1 204 ? 11.622 -8.001 -9.969 1.00 87.25 204 ASP A N 1
ATOM 1398 C CA . ASP A 1 204 ? 10.701 -9.133 -10.059 1.00 87.25 204 ASP A CA 1
ATOM 1399 C C . ASP A 1 204 ? 9.903 -9.276 -8.757 1.00 87.25 204 ASP A C 1
ATOM 1401 O O . ASP A 1 204 ? 10.439 -9.644 -7.705 1.00 87.25 204 ASP A O 1
ATOM 1405 N N . MET A 1 205 ? 8.598 -9.032 -8.837 1.00 84.56 205 MET A N 1
ATOM 1406 C CA . MET A 1 205 ? 7.679 -9.013 -7.702 1.00 84.56 205 MET A CA 1
ATOM 1407 C C . MET A 1 205 ? 6.748 -10.226 -7.707 1.00 84.56 205 MET A C 1
ATOM 1409 O O . MET A 1 205 ? 6.512 -10.871 -8.735 1.00 84.56 205 MET A O 1
ATOM 1413 N N . ARG A 1 206 ? 6.213 -10.571 -6.528 1.00 83.62 206 ARG A N 1
ATOM 1414 C CA . ARG A 1 206 ? 5.306 -11.715 -6.363 1.00 83.62 206 ARG A CA 1
ATOM 1415 C C . ARG A 1 206 ? 4.206 -11.424 -5.356 1.00 83.62 206 ARG A C 1
ATOM 1417 O O . ARG A 1 206 ? 4.453 -11.483 -4.156 1.00 83.62 206 ARG A O 1
ATOM 1424 N N . LEU A 1 207 ? 2.982 -11.308 -5.855 1.00 83.38 207 LEU A N 1
ATOM 1425 C CA . LEU A 1 207 ? 1.787 -11.160 -5.034 1.00 83.38 207 LEU A CA 1
ATOM 1426 C C . LEU A 1 207 ? 1.133 -12.523 -4.783 1.00 83.38 207 LEU A C 1
ATOM 1428 O O . LEU A 1 207 ? 0.981 -13.329 -5.698 1.00 83.38 207 LEU A O 1
ATOM 1432 N N . SER A 1 208 ? 0.703 -12.799 -3.553 1.00 79.06 208 SER A N 1
ATOM 1433 C CA . SER A 1 208 ? -0.104 -13.997 -3.271 1.00 79.06 208 SER A CA 1
ATOM 1434 C C . SER A 1 208 ? -1.577 -13.727 -3.576 1.00 79.06 208 SER A C 1
ATOM 1436 O O . SER A 1 208 ? -2.146 -12.795 -3.018 1.00 79.06 208 SER A O 1
ATOM 1438 N N . ILE A 1 209 ? -2.202 -14.552 -4.419 1.00 81.81 209 ILE A N 1
ATOM 1439 C CA . ILE A 1 209 ? -3.632 -14.460 -4.738 1.00 81.81 209 ILE A CA 1
ATOM 1440 C C . ILE A 1 209 ? -4.398 -15.403 -3.801 1.00 81.81 209 ILE A C 1
ATOM 1442 O O . ILE A 1 209 ? -4.170 -16.616 -3.853 1.00 81.81 209 ILE A O 1
ATOM 1446 N N . PRO A 1 210 ? -5.283 -14.904 -2.920 1.00 78.75 210 PRO A N 1
ATOM 1447 C CA . PRO A 1 210 ? -6.063 -15.761 -2.032 1.00 78.75 210 PRO A CA 1
ATOM 1448 C C . PRO A 1 210 ? -6.889 -16.823 -2.775 1.00 78.75 210 PRO A C 1
ATOM 1450 O O . PRO A 1 210 ? -7.370 -16.609 -3.882 1.00 78.75 210 PRO A O 1
ATOM 1453 N N . TRP A 1 211 ? -7.116 -17.976 -2.140 1.00 79.31 211 TRP A N 1
ATOM 1454 C CA . TRP A 1 211 ? -8.008 -19.017 -2.681 1.00 79.31 211 TRP A CA 1
ATOM 1455 C C . TRP A 1 211 ? -9.456 -18.543 -2.839 1.00 79.31 211 TRP A C 1
ATOM 1457 O O . TRP A 1 211 ? -10.198 -19.079 -3.656 1.00 79.31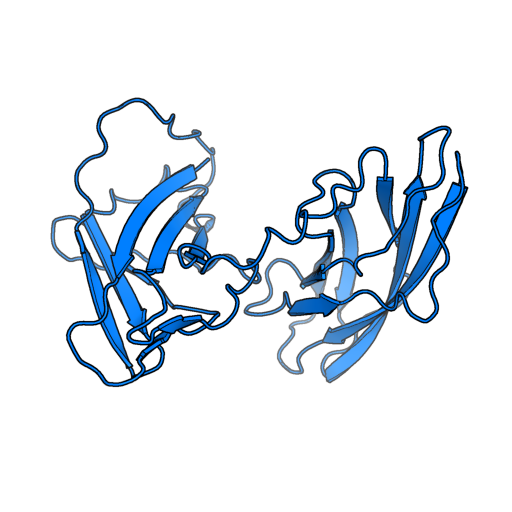 211 TRP A O 1
ATOM 1467 N N . SER A 1 212 ? -9.861 -17.559 -2.038 1.00 77.56 212 SER A N 1
ATOM 1468 C CA . SER A 1 212 ? -11.197 -16.973 -2.050 1.00 77.56 212 SER A CA 1
ATOM 1469 C C . SER A 1 212 ? -11.378 -15.881 -3.103 1.00 77.56 212 SER A C 1
ATOM 1471 O O . SER A 1 212 ? -12.475 -15.336 -3.178 1.00 77.56 212 SER A O 1
ATOM 1473 N N . THR A 1 213 ? -10.346 -15.534 -3.885 1.00 80.00 213 THR A N 1
ATOM 1474 C CA . THR A 1 213 ? -10.444 -14.486 -4.909 1.00 80.00 213 THR A CA 1
ATOM 1475 C C . THR A 1 213 ? -11.439 -14.893 -5.997 1.00 80.00 213 THR A C 1
ATOM 1477 O O . THR A 1 213 ? -11.216 -15.902 -6.672 1.00 80.00 213 THR A O 1
ATOM 1480 N N . PRO A 1 214 ? -12.532 -14.132 -6.197 1.00 84.19 214 PRO A N 1
ATOM 1481 C CA . PRO A 1 214 ? -13.440 -14.369 -7.309 1.00 84.19 214 PRO A CA 1
ATOM 1482 C C . PRO A 1 214 ? -12.755 -14.182 -8.665 1.00 84.19 214 PRO A C 1
ATOM 1484 O O . PRO A 1 214 ? -11.764 -13.471 -8.804 1.00 84.19 214 PRO A O 1
ATOM 1487 N N . ARG A 1 215 ? -13.333 -14.792 -9.698 1.00 89.00 215 ARG A N 1
ATOM 1488 C CA . ARG A 1 215 ? -12.935 -14.522 -11.082 1.00 89.00 215 ARG A CA 1
ATOM 1489 C C . ARG A 1 215 ? -13.325 -13.107 -11.470 1.00 89.00 215 ARG A C 1
ATOM 1491 O O . ARG A 1 215 ? -14.443 -12.682 -11.180 1.00 89.00 215 ARG A O 1
ATOM 1498 N N . GLY A 1 216 ? -12.447 -12.426 -12.191 1.00 89.25 216 GLY A N 1
ATOM 1499 C CA . GLY A 1 216 ? -12.707 -11.070 -12.650 1.00 89.25 216 GLY A CA 1
ATOM 1500 C C . GLY A 1 216 ? -11.439 -10.273 -12.887 1.00 89.25 216 GLY A C 1
ATOM 1501 O O . GLY A 1 216 ? -10.330 -10.796 -12.799 1.00 89.25 216 GLY A O 1
ATOM 1502 N N . GLN A 1 217 ? -11.633 -8.997 -13.192 1.00 88.81 217 GLN A N 1
ATOM 1503 C CA . GLN A 1 217 ? -10.555 -8.050 -13.414 1.00 88.81 217 GLN A CA 1
ATOM 1504 C C . GLN A 1 217 ? -10.313 -7.234 -12.141 1.00 88.81 217 GLN A C 1
ATOM 1506 O O . GLN A 1 217 ? -11.256 -6.705 -11.552 1.00 88.81 217 GLN A O 1
ATOM 1511 N N . TYR A 1 218 ? -9.050 -7.132 -11.733 1.00 84.00 218 TYR A N 1
ATOM 1512 C CA . TYR A 1 218 ? -8.618 -6.454 -10.513 1.00 84.00 218 TYR A CA 1
ATOM 1513 C C . TYR A 1 218 ? -7.531 -5.435 -10.822 1.00 84.00 218 TYR A C 1
ATOM 1515 O O . TYR A 1 218 ? -6.674 -5.664 -11.678 1.00 84.00 218 TYR A O 1
ATOM 1523 N N . LEU A 1 219 ? -7.539 -4.313 -10.104 1.00 84.19 219 LEU A N 1
ATOM 1524 C CA . LEU A 1 219 ? -6.474 -3.324 -10.214 1.00 84.19 219 LEU A CA 1
ATOM 1525 C C . LEU A 1 219 ? -5.337 -3.704 -9.261 1.00 84.19 219 LEU A C 1
ATOM 1527 O O . LEU A 1 219 ? -5.467 -3.558 -8.046 1.00 84.19 219 LEU A O 1
ATOM 1531 N N . LEU A 1 220 ? -4.219 -4.172 -9.809 1.00 84.94 220 LEU A N 1
ATOM 1532 C CA . LEU A 1 220 ? -2.969 -4.331 -9.077 1.00 84.94 220 LEU A CA 1
ATOM 1533 C C . LEU A 1 220 ? -2.375 -2.953 -8.799 1.00 84.94 220 LEU A C 1
ATOM 1535 O O . LEU A 1 220 ? -2.242 -2.133 -9.705 1.00 84.94 220 LEU A O 1
ATOM 1539 N N . THR A 1 221 ? -1.999 -2.711 -7.550 1.00 85.12 221 THR A N 1
ATOM 1540 C CA . THR A 1 221 ? -1.380 -1.465 -7.096 1.00 85.12 221 THR A CA 1
ATOM 1541 C C . THR A 1 221 ? -0.044 -1.756 -6.435 1.00 85.12 221 THR A C 1
ATOM 1543 O O . THR A 1 221 ? 0.105 -2.776 -5.762 1.00 85.12 221 THR A O 1
ATOM 1546 N N . TRP A 1 222 ? 0.918 -0.859 -6.638 1.00 88.19 222 TRP A N 1
ATOM 1547 C CA . TRP A 1 222 ? 2.243 -0.924 -6.034 1.00 88.19 222 TRP A CA 1
ATOM 1548 C C . TRP A 1 222 ? 2.763 0.490 -5.753 1.00 88.19 222 TRP A C 1
ATOM 1550 O O . TRP A 1 222 ? 2.559 1.391 -6.569 1.00 88.19 222 TRP A O 1
ATOM 1560 N N . GLY A 1 223 ? 3.458 0.712 -4.635 1.00 84.00 223 GLY A N 1
ATOM 1561 C CA . GLY A 1 223 ? 4.133 1.992 -4.408 1.00 84.00 223 GLY A CA 1
ATOM 1562 C C . GLY A 1 223 ? 5.064 2.050 -3.204 1.00 84.00 223 GLY A C 1
ATOM 1563 O O . GLY A 1 223 ? 4.892 1.312 -2.236 1.00 84.00 223 GLY A O 1
ATOM 1564 N N . ILE A 1 224 ? 6.030 2.969 -3.250 1.00 79.38 224 ILE A N 1
ATOM 1565 C CA . ILE A 1 224 ? 6.965 3.234 -2.147 1.00 79.38 224 ILE A CA 1
ATOM 1566 C C . ILE A 1 224 ? 6.320 4.155 -1.109 1.00 79.38 224 ILE A C 1
ATOM 1568 O O . ILE A 1 224 ? 5.798 5.227 -1.423 1.00 79.38 224 ILE A O 1
ATOM 1572 N N . VAL A 1 225 ? 6.409 3.765 0.161 1.00 69.69 225 VAL A N 1
ATOM 1573 C CA . VAL A 1 225 ? 5.920 4.579 1.277 1.00 69.69 225 VAL A CA 1
ATOM 1574 C C . VAL A 1 225 ? 6.720 5.879 1.351 1.00 69.69 225 VAL A C 1
ATOM 1576 O O . VAL A 1 225 ? 7.946 5.869 1.400 1.00 69.69 225 VAL A O 1
ATOM 1579 N N . GLY A 1 226 ? 6.018 7.013 1.380 1.00 65.75 226 GLY A N 1
ATOM 1580 C CA . GLY A 1 226 ? 6.647 8.335 1.438 1.00 65.75 226 GLY A CA 1
ATOM 1581 C C . GLY A 1 226 ? 7.081 8.903 0.082 1.00 65.75 226 GLY A C 1
ATOM 1582 O O . GLY A 1 226 ? 7.615 10.010 0.053 1.00 65.75 226 GLY A O 1
ATOM 1583 N N . SER A 1 227 ? 6.809 8.214 -1.035 1.00 70.31 227 SER A N 1
ATOM 1584 C CA . SER A 1 227 ? 7.021 8.744 -2.387 1.00 70.31 227 SER A CA 1
ATOM 1585 C C . SER A 1 227 ? 5.728 8.727 -3.200 1.00 70.31 227 SER A C 1
ATOM 1587 O O . SER A 1 227 ? 5.235 7.677 -3.598 1.00 70.31 227 SER A O 1
ATOM 1589 N N . ALA A 1 228 ? 5.181 9.913 -3.475 1.00 66.25 228 ALA A N 1
ATOM 1590 C CA . ALA A 1 228 ? 3.958 10.045 -4.266 1.00 66.25 228 ALA A CA 1
ATOM 1591 C C . ALA A 1 228 ? 4.164 9.698 -5.752 1.00 66.25 228 ALA A C 1
ATOM 1593 O O . ALA A 1 228 ? 3.216 9.291 -6.417 1.00 66.25 228 ALA A O 1
ATOM 1594 N N . SER A 1 229 ? 5.379 9.875 -6.284 1.00 74.00 229 SER A N 1
ATOM 1595 C CA . SER A 1 229 ? 5.685 9.619 -7.695 1.00 74.00 229 SER A CA 1
ATOM 1596 C C . SER A 1 229 ? 6.061 8.163 -7.969 1.00 74.00 229 SER A C 1
ATOM 1598 O O . SER A 1 229 ? 5.774 7.662 -9.054 1.00 74.00 229 SER A O 1
ATOM 1600 N N . ALA A 1 230 ? 6.643 7.457 -6.995 1.00 85.12 230 ALA A N 1
ATOM 1601 C CA . ALA A 1 230 ? 6.984 6.039 -7.107 1.00 85.12 230 ALA A CA 1
ATOM 1602 C C . ALA A 1 230 ? 5.774 5.145 -6.777 1.00 85.12 230 ALA A C 1
ATOM 1604 O O . ALA A 1 230 ? 5.827 4.301 -5.882 1.00 85.12 230 ALA A O 1
ATOM 1605 N N . TYR A 1 231 ? 4.678 5.364 -7.503 1.00 80.38 231 TYR A N 1
ATOM 1606 C CA . TYR A 1 231 ? 3.428 4.616 -7.419 1.00 80.38 231 TYR A CA 1
ATOM 1607 C C . TYR A 1 231 ? 2.963 4.221 -8.822 1.00 80.38 231 TYR A C 1
ATOM 1609 O O . TYR A 1 231 ? 3.056 5.016 -9.756 1.00 80.38 231 TYR A O 1
ATOM 1617 N N . ALA A 1 232 ? 2.440 3.006 -8.963 1.00 82.38 232 ALA A N 1
ATOM 1618 C CA . ALA A 1 232 ? 1.926 2.482 -10.219 1.00 82.38 232 ALA A CA 1
ATOM 1619 C C . ALA A 1 232 ? 0.724 1.562 -9.990 1.00 82.38 232 ALA A C 1
ATOM 1621 O O . ALA A 1 232 ? 0.555 0.959 -8.927 1.00 82.38 232 ALA A O 1
ATOM 1622 N N . ASN A 1 233 ? -0.109 1.432 -11.020 1.00 85.75 233 ASN A N 1
ATOM 1623 C CA . ASN A 1 233 ? -1.172 0.440 -11.062 1.00 85.75 233 ASN A CA 1
ATOM 1624 C C . ASN A 1 233 ? -1.320 -0.157 -12.466 1.00 85.75 233 ASN A C 1
ATOM 1626 O O . ASN A 1 233 ? -0.871 0.426 -13.453 1.00 85.75 233 ASN A O 1
ATOM 1630 N N . THR A 1 234 ? -1.911 -1.345 -12.539 1.00 86.31 234 THR A N 1
ATOM 1631 C CA . THR A 1 234 ? -2.269 -2.005 -13.798 1.00 86.31 234 THR A CA 1
ATOM 1632 C C . THR A 1 234 ? -3.412 -2.988 -13.573 1.00 86.31 234 THR A C 1
ATOM 1634 O O . THR A 1 234 ? -3.616 -3.469 -12.457 1.00 86.31 234 THR A O 1
ATOM 1637 N N . TRP A 1 235 ? -4.178 -3.283 -14.618 1.00 86.38 235 TRP A N 1
ATOM 1638 C CA . TRP A 1 235 ? -5.247 -4.276 -14.553 1.00 86.38 235 TRP A CA 1
ATOM 1639 C C . TRP A 1 235 ? -4.683 -5.682 -14.746 1.00 86.38 235 TRP A C 1
ATOM 1641 O O . TRP A 1 235 ? -3.850 -5.904 -15.624 1.00 86.38 235 TRP A O 1
ATOM 1651 N N . ILE A 1 236 ? -5.164 -6.628 -13.943 1.00 92.00 236 ILE A N 1
ATOM 1652 C CA . ILE A 1 236 ? -4.885 -8.057 -14.097 1.00 92.00 236 ILE A CA 1
ATOM 1653 C C . ILE A 1 236 ? -6.192 -8.843 -14.105 1.00 92.00 236 ILE A C 1
ATOM 1655 O O . ILE A 1 236 ? -7.161 -8.456 -13.449 1.00 92.00 236 ILE A O 1
ATOM 1659 N N . ASP A 1 237 ? -6.199 -9.972 -14.803 1.00 92.94 237 ASP A N 1
ATOM 1660 C CA . ASP A 1 237 ? -7.331 -10.895 -14.813 1.00 92.94 237 ASP A CA 1
ATOM 1661 C C . ASP A 1 237 ? -7.066 -12.075 -13.869 1.00 92.94 237 ASP A C 1
ATOM 1663 O O . ASP A 1 237 ? -5.967 -12.633 -13.856 1.00 92.94 237 ASP A O 1
ATOM 1667 N N . VAL A 1 238 ? -8.083 -12.475 -13.103 1.00 91.38 238 VAL A N 1
ATOM 1668 C CA . VAL A 1 238 ? -8.086 -13.671 -12.249 1.00 91.38 238 VAL A CA 1
ATOM 1669 C C . VAL A 1 238 ? -9.039 -14.722 -12.830 1.00 91.38 238 VAL A C 1
ATOM 1671 O O . VAL A 1 238 ? -10.205 -14.423 -13.111 1.00 91.38 238 VAL A O 1
ATOM 1674 N N . SER A 1 239 ? -8.537 -15.954 -12.996 1.00 89.94 239 SER A N 1
ATOM 1675 C CA . SER A 1 239 ? -9.236 -17.106 -13.613 1.00 89.94 239 SER A CA 1
ATOM 1676 C C . SER A 1 239 ? -9.752 -18.174 -12.654 1.00 89.94 239 SER A C 1
ATOM 1678 O O . SER A 1 239 ? -9.495 -18.101 -11.440 1.00 89.94 239 SER A O 1
#

Secondary structure (DSSP, 8-state):
-EEEEEEEE--SSSS-EEEPSS-EEEEE-TT--EE--EE-TT--PPPPEEE-TTSPPEEEEEEEES-TTSPPP-EEEEE-TTS-EEEEE-PPPPS-S--------GGG-EEEEEEEPPPPS---------TTEEEEEE--S-B-TTSEEEEEEEEEE-SSS-B---SPPEEEEEETTSTT--EEEE--TTSPPPBPTTEEEEEEEEEEPPTTPPSEEEEEEEEETT-SSSEEEEEEEE-

Sequence (239 aa):
GSEYFGATVSLGSSSTCWLPGSPQATFANASGTPIVIAAISGAPLSQPVTLSAGTGPASIRVQISDYAALPPVAGISLTLGDGSNLGLRVAPAPSSDSAGVGPGPASEAVYVVGISVPAETATPTPAMTLSGVSAALHATSIAVPGQRYGFEVTLSNSALSPADLSPCPVYLEGLKDMDSSVVSYLLNCAAAEPIPSVGSESFDMRLSIPWSTP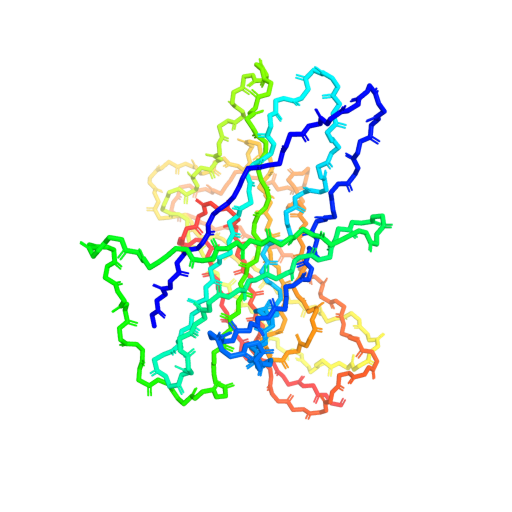RGQYLLTWGIVGSASAYANTWIDVS

Solvent-accessible surface area (backbone atoms only — not comparable to full-atom values): 13363 Å² total; per-residue (Å²): 44,45,49,80,48,76,50,76,50,66,83,92,58,84,65,73,44,59,39,50,27,74,55,50,75,47,38,16,28,86,87,67,48,79,49,87,60,46,67,44,59,37,53,76,61,20,7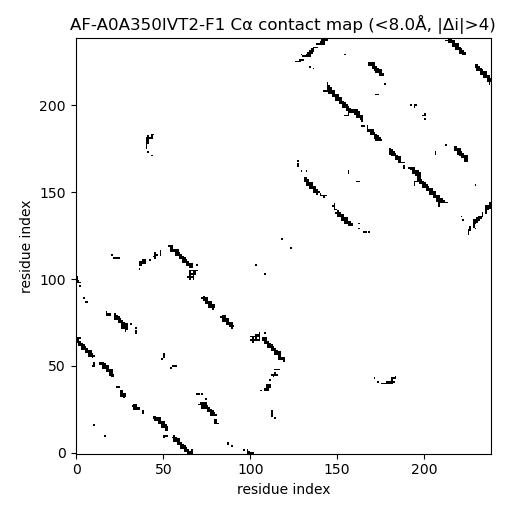0,62,43,69,41,40,88,80,44,50,56,30,38,39,38,39,38,39,32,18,46,73,58,48,80,67,71,35,34,37,39,32,43,41,65,85,70,48,73,51,75,44,78,51,69,84,74,82,88,75,81,68,70,37,83,29,93,41,56,46,89,63,18,28,31,45,55,43,56,47,56,56,74,55,92,66,72,78,75,74,79,65,64,58,77,58,26,35,37,41,60,50,68,87,65,74,34,46,52,63,37,73,36,69,36,37,39,37,40,36,25,71,34,92,55,62,46,72,51,78,74,62,48,45,32,40,38,29,40,56,98,36,84,75,39,35,48,76,46,69,53,70,49,93,82,50,72,58,30,39,45,66,28,61,46,75,43,88,42,74,48,78,36,52,69,82,55,72,68,46,78,34,43,39,38,39,32,37,65,80,24,89,52,25,40,31,64,44,76,42,44,33,98